Protein AF-A0A955YDV8-F1 (afdb_monomer)

Mean predicted aligned error: 19.62 Å

Secondary structure (DSSP, 8-state):
--HHHHHHHHHHHHHHHTTS-------HHHHHHHHHTTS----TT-EEEEESSSTTTEEEEE-TTSEEEEEETTEEEEEEEEE-SSSEEEEEEE-SS-EEEEEEEEEEETTEEEEEETT--PEEEEEEPTT-S--PPPPPPPPPPP-----TT-HHHHHHHHHHHHHHHHHHHHHHHHHHHHHHHHHHHHHHHHHHHHHHHHHHHHHHHHHHHHHHHHHHHHHHHHHHHHHHHHHHHHHHHHHHHHHS-----

Solvent-accessible surface area (backbone atoms only — not comparable to full-atom values): 14705 Å² total; per-residue (Å²): 130,76,69,63,58,56,54,55,51,52,56,50,52,52,53,61,64,71,68,65,89,72,97,68,88,72,58,71,69,56,53,54,55,55,52,62,70,69,48,76,89,68,63,84,72,52,38,32,31,31,25,72,91,40,69,95,30,30,38,41,32,35,44,92,88,28,44,28,39,35,30,54,76,78,43,64,32,37,44,38,42,48,79,78,49,97,41,32,34,39,38,36,40,34,42,96,86,48,74,49,75,48,49,29,45,42,51,76,56,95,79,24,43,37,40,24,46,75,93,53,90,60,72,47,52,20,37,63,50,85,87,52,72,74,91,79,78,88,76,83,82,80,85,82,87,90,82,83,85,90,77,91,91,57,61,73,66,48,52,51,52,52,49,53,50,52,52,51,49,51,52,50,52,51,51,52,52,51,49,53,53,50,51,54,49,51,53,49,53,50,51,52,52,51,51,52,51,51,52,51,51,54,49,54,52,52,55,50,50,52,51,53,53,51,51,52,51,53,50,53,51,51,52,50,54,52,52,51,54,51,50,53,50,53,52,51,54,50,51,52,53,51,52,54,60,72,66,52,78,78,83,75,132

Structure (mmCIF, N/CA/C/O backbone):
data_AF-A0A955YDV8-F1
#
_entry.id   AF-A0A955YDV8-F1
#
loop_
_atom_site.group_PDB
_atom_site.id
_atom_site.type_symbol
_atom_site.label_atom_id
_atom_site.label_alt_id
_atom_site.label_comp_id
_atom_site.label_asym_id
_atom_site.label_entity_id
_atom_site.label_seq_id
_atom_site.pdbx_PDB_ins_code
_atom_site.Cartn_x
_atom_site.Cartn_y
_atom_site.Cartn_z
_atom_site.occupancy
_atom_site.B_iso_or_equiv
_atom_site.auth_seq_id
_atom_site.auth_comp_id
_atom_site.auth_asym_id
_atom_site.auth_atom_id
_atom_site.pdbx_PDB_model_num
ATOM 1 N N . MET A 1 1 ? 24.704 -37.966 23.985 1.00 48.47 1 MET A N 1
ATOM 2 C CA . MET A 1 1 ? 25.811 -38.658 23.279 1.00 48.47 1 MET A CA 1
ATOM 3 C C . MET A 1 1 ? 25.387 -39.793 22.323 1.00 48.47 1 MET A C 1
ATOM 5 O O . MET A 1 1 ? 26.238 -40.267 21.593 1.00 48.47 1 MET A O 1
ATOM 9 N N . LYS A 1 2 ? 24.102 -40.197 22.219 1.00 48.47 2 LYS A N 1
ATOM 10 C CA . LYS A 1 2 ? 23.662 -41.291 21.310 1.00 48.47 2 LYS A CA 1
ATOM 11 C C . LYS A 1 2 ? 23.357 -40.888 19.849 1.00 48.47 2 LYS A C 1
ATOM 13 O O . LYS A 1 2 ? 23.320 -41.755 18.989 1.00 48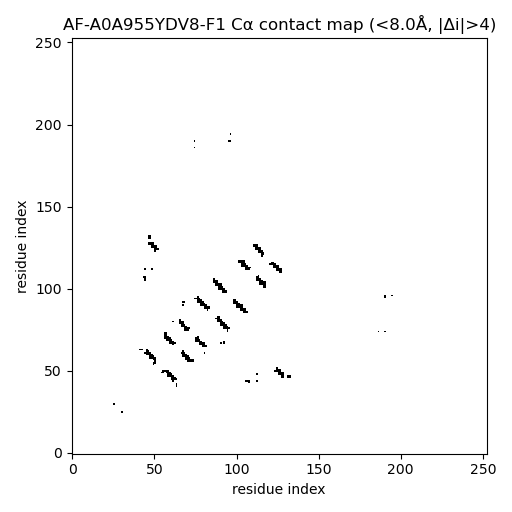.47 2 LYS A O 1
ATOM 18 N N . ARG A 1 3 ? 23.167 -39.596 19.542 1.00 48.41 3 ARG A N 1
ATOM 19 C CA . ARG A 1 3 ? 22.795 -39.127 18.185 1.00 48.41 3 ARG A CA 1
ATOM 20 C C . ARG A 1 3 ? 23.976 -39.004 17.211 1.00 48.41 3 ARG A C 1
ATOM 22 O O . ARG A 1 3 ? 23.775 -39.092 16.010 1.00 48.41 3 ARG A O 1
ATOM 29 N N . SER A 1 4 ? 25.201 -38.863 17.718 1.00 48.75 4 SER A N 1
ATOM 30 C CA . SER A 1 4 ? 26.390 -38.662 16.875 1.00 48.75 4 SER A CA 1
ATOM 31 C C . SER A 1 4 ? 26.889 -39.958 16.220 1.00 48.75 4 SER A C 1
ATOM 33 O O . SER A 1 4 ? 27.422 -39.915 15.119 1.00 48.75 4 SER A O 1
ATOM 35 N N . VAL A 1 5 ? 26.641 -41.117 16.842 1.00 58.56 5 VAL A N 1
ATOM 36 C CA . VAL A 1 5 ? 27.051 -42.427 16.301 1.00 58.56 5 VAL A CA 1
ATOM 37 C C . VAL A 1 5 ? 26.191 -42.842 15.099 1.00 58.56 5 VAL A C 1
ATOM 39 O O . VAL A 1 5 ? 26.698 -43.451 14.162 1.00 58.56 5 VAL A O 1
ATOM 42 N N . ILE A 1 6 ? 24.910 -42.454 15.082 1.00 57.53 6 ILE A N 1
ATOM 43 C CA . ILE A 1 6 ? 23.973 -42.794 13.998 1.00 57.53 6 ILE A CA 1
ATOM 44 C C . ILE A 1 6 ? 24.326 -42.035 12.712 1.00 57.53 6 ILE A C 1
ATOM 46 O O . ILE A 1 6 ? 24.302 -42.620 11.634 1.00 57.53 6 ILE A O 1
ATOM 50 N N . VAL A 1 7 ? 24.724 -40.763 12.822 1.00 59.19 7 VAL A N 1
ATOM 51 C CA . VAL A 1 7 ? 25.101 -39.945 11.656 1.00 59.19 7 VAL A CA 1
ATOM 52 C C . VAL A 1 7 ? 26.416 -40.433 11.043 1.00 59.19 7 VAL A C 1
ATOM 54 O O . VAL A 1 7 ? 26.493 -40.580 9.826 1.00 59.19 7 VAL A O 1
ATOM 57 N N . SER A 1 8 ? 27.416 -40.789 11.860 1.00 51.16 8 SER A N 1
ATOM 58 C CA . SER A 1 8 ? 28.667 -41.355 11.332 1.00 51.16 8 SER A CA 1
ATOM 59 C C . SER A 1 8 ? 28.475 -42.726 10.684 1.00 51.16 8 SER A C 1
ATOM 61 O O . SER A 1 8 ? 29.078 -42.975 9.644 1.00 51.16 8 SER A O 1
ATOM 63 N N . MET A 1 9 ? 27.622 -43.606 11.229 1.00 52.53 9 MET A N 1
ATOM 64 C CA . MET A 1 9 ? 27.323 -44.872 10.545 1.00 52.53 9 MET A CA 1
ATOM 65 C C . MET A 1 9 ? 26.598 -44.649 9.217 1.00 52.53 9 MET A C 1
ATOM 67 O O . MET A 1 9 ? 26.918 -45.341 8.258 1.00 52.53 9 MET A O 1
ATOM 71 N N . LEU A 1 10 ? 25.678 -43.682 9.130 1.00 56.34 10 LEU A N 1
ATOM 72 C CA . LEU A 1 10 ? 24.930 -43.408 7.899 1.00 56.34 10 LEU A CA 1
ATOM 73 C C . LEU A 1 10 ? 25.842 -42.886 6.776 1.00 56.34 10 LEU A C 1
ATOM 75 O O . LEU A 1 10 ? 25.755 -43.355 5.646 1.00 56.34 10 LEU A O 1
ATOM 79 N N . VAL A 1 11 ? 26.764 -41.972 7.097 1.00 59.09 11 VAL A N 1
ATOM 80 C CA . VAL A 1 11 ? 27.722 -41.413 6.124 1.00 59.09 11 VAL A CA 1
ATOM 81 C C . VAL A 1 11 ? 28.703 -42.482 5.634 1.00 59.09 11 VAL A C 1
ATOM 83 O O . VAL A 1 11 ? 28.983 -42.559 4.440 1.00 59.09 11 VAL A O 1
ATOM 86 N N . VAL A 1 12 ? 29.171 -43.362 6.526 1.00 55.88 12 VAL A N 1
ATOM 87 C CA . VAL A 1 12 ? 30.047 -44.481 6.144 1.00 55.88 12 VAL A CA 1
ATOM 88 C C . VAL A 1 12 ? 29.290 -45.518 5.308 1.00 55.88 12 VAL A C 1
ATOM 90 O O . VAL A 1 12 ? 29.845 -46.033 4.342 1.00 55.88 12 VAL A O 1
ATOM 93 N N . PHE A 1 13 ? 28.013 -45.785 5.601 1.00 48.97 13 PHE A N 1
ATOM 94 C CA . PHE A 1 13 ? 27.196 -46.716 4.811 1.00 48.97 13 PHE A CA 1
ATOM 95 C C . PHE A 1 13 ? 26.952 -46.201 3.384 1.00 48.97 13 PHE A C 1
ATOM 97 O O . PHE A 1 13 ? 27.040 -46.969 2.429 1.00 48.97 13 PHE A O 1
ATOM 104 N N . ILE A 1 14 ? 26.724 -44.893 3.225 1.00 56.31 14 ILE A N 1
ATOM 105 C CA . ILE A 1 14 ? 26.561 -44.250 1.912 1.00 56.31 14 ILE A CA 1
ATOM 106 C C . ILE A 1 14 ? 27.884 -44.262 1.130 1.00 56.31 14 ILE A C 1
ATOM 108 O O . ILE A 1 14 ? 27.887 -44.564 -0.061 1.00 56.31 14 ILE A O 1
ATOM 112 N N . ALA A 1 15 ? 29.018 -44.017 1.794 1.00 52.41 15 ALA A N 1
ATOM 113 C CA . ALA A 1 15 ? 30.330 -44.045 1.148 1.00 52.41 15 ALA A CA 1
ATOM 114 C C . ALA A 1 15 ? 30.748 -45.460 0.701 1.00 52.41 15 ALA A C 1
ATOM 116 O O . ALA A 1 15 ? 31.330 -45.619 -0.370 1.00 52.41 15 ALA A O 1
ATOM 117 N N . VAL A 1 16 ? 30.418 -46.496 1.482 1.00 51.75 16 VAL A N 1
ATOM 118 C CA . VAL A 1 16 ? 30.719 -47.895 1.128 1.00 51.75 16 VAL A CA 1
ATOM 119 C C . VAL A 1 16 ? 29.803 -48.400 0.007 1.00 51.75 16 VAL A C 1
ATOM 121 O O . VAL A 1 16 ? 30.264 -49.140 -0.860 1.00 51.75 16 VAL A O 1
ATOM 124 N N . LEU A 1 17 ? 28.543 -47.954 -0.045 1.00 51.19 17 LEU A N 1
ATOM 125 C CA . LEU A 1 17 ? 27.633 -48.276 -1.150 1.00 51.19 17 LEU A CA 1
ATOM 126 C C . LEU A 1 17 ? 27.954 -47.509 -2.445 1.00 51.19 17 LEU A C 1
ATOM 128 O O . LEU A 1 17 ? 27.688 -48.023 -3.527 1.00 51.19 17 LEU A O 1
ATOM 132 N N . GLY A 1 18 ? 28.564 -46.323 -2.361 1.00 47.94 18 GLY A N 1
ATOM 133 C CA . GLY A 1 18 ? 28.984 -45.542 -3.532 1.00 47.94 18 GLY A CA 1
ATOM 134 C C . GLY A 1 18 ? 30.284 -46.013 -4.201 1.00 47.94 18 GLY A C 1
ATOM 135 O O . GLY A 1 18 ? 30.603 -45.551 -5.293 1.00 47.94 18 GLY A O 1
ATOM 136 N N . GLY A 1 19 ? 31.044 -46.913 -3.566 1.00 41.72 19 GLY A N 1
ATOM 137 C CA . GLY A 1 19 ? 32.385 -47.317 -4.012 1.00 41.72 19 GLY A CA 1
ATOM 138 C C . GLY A 1 19 ? 32.464 -48.565 -4.899 1.00 41.72 19 GLY A C 1
ATOM 139 O O . GLY A 1 19 ? 33.542 -48.871 -5.405 1.00 41.72 19 GLY A O 1
ATOM 140 N N . VAL A 1 20 ? 31.367 -49.298 -5.112 1.00 46.03 20 VAL A N 1
ATOM 141 C CA . VAL A 1 20 ? 31.366 -50.499 -5.966 1.00 46.03 20 VAL A CA 1
ATOM 142 C C . VAL A 1 20 ? 30.584 -50.199 -7.237 1.00 46.03 20 VAL A C 1
ATOM 144 O O . VAL A 1 20 ? 29.358 -50.166 -7.247 1.00 46.03 20 VAL A O 1
ATOM 147 N N . GLY A 1 21 ? 31.323 -49.940 -8.314 1.00 42.84 21 GLY A N 1
ATOM 148 C CA . GLY A 1 21 ? 30.766 -49.641 -9.623 1.00 42.84 21 GLY A CA 1
ATOM 149 C C . GLY A 1 21 ? 29.887 -50.764 -10.171 1.00 42.84 21 GLY A C 1
ATOM 150 O O . GLY A 1 21 ? 30.282 -51.927 -10.221 1.00 42.84 21 GLY A O 1
ATOM 151 N N . ALA A 1 22 ? 28.727 -50.375 -10.682 1.00 39.41 22 ALA A N 1
ATOM 152 C CA . ALA A 1 22 ? 28.078 -51.040 -11.796 1.00 39.41 22 ALA A CA 1
ATOM 153 C C . ALA A 1 22 ? 27.360 -49.962 -12.607 1.00 39.41 22 ALA A C 1
ATOM 155 O O . ALA A 1 22 ? 26.662 -49.115 -12.055 1.00 39.41 22 ALA A O 1
ATOM 156 N N . ALA A 1 23 ? 27.582 -49.976 -13.917 1.00 46.03 23 ALA A N 1
ATOM 157 C CA . ALA A 1 23 ? 26.867 -49.164 -14.880 1.00 46.03 23 ALA A CA 1
ATOM 158 C C . ALA A 1 23 ? 25.367 -49.475 -14.786 1.00 46.03 23 ALA A C 1
ATOM 160 O O . ALA A 1 23 ? 24.889 -50.458 -15.346 1.00 46.03 23 ALA A O 1
ATOM 161 N N . VAL A 1 24 ? 24.632 -48.647 -14.051 1.00 43.75 24 VAL A N 1
ATOM 162 C CA . VAL A 1 24 ? 23.175 -48.630 -14.079 1.00 43.75 24 VAL A CA 1
ATOM 163 C C . VAL A 1 24 ? 22.802 -47.385 -14.859 1.00 43.75 24 VAL A C 1
ATOM 165 O O . VAL A 1 24 ? 23.117 -46.267 -14.461 1.00 43.75 24 VAL A O 1
ATOM 168 N N . THR A 1 25 ? 22.183 -47.576 -16.018 1.00 49.28 25 THR A N 1
ATOM 169 C CA . THR A 1 25 ? 21.470 -46.514 -16.721 1.00 49.28 25 THR A CA 1
ATOM 170 C C . THR A 1 25 ? 20.399 -45.987 -15.774 1.00 49.28 25 THR A C 1
ATOM 172 O O . THR A 1 25 ? 19.377 -46.641 -15.565 1.00 49.28 25 THR A O 1
ATOM 175 N N . PHE A 1 26 ? 20.668 -44.851 -15.135 1.00 45.84 26 PHE A N 1
ATOM 176 C CA . PHE A 1 26 ? 19.700 -44.221 -14.252 1.00 45.84 26 PHE A CA 1
ATOM 177 C C . PHE A 1 26 ? 18.521 -43.707 -15.090 1.00 45.84 26 PHE A C 1
ATOM 179 O O . PHE A 1 26 ? 18.747 -43.080 -16.129 1.00 45.84 26 PHE A O 1
ATOM 186 N N . PRO A 1 27 ? 17.269 -43.970 -14.677 1.00 50.94 27 PRO A N 1
ATOM 187 C CA . PRO A 1 27 ? 16.104 -43.392 -15.331 1.00 50.94 27 PRO A CA 1
ATOM 188 C C . PRO A 1 27 ? 16.187 -41.862 -15.253 1.00 50.94 27 PRO A C 1
ATOM 190 O O . PRO A 1 27 ? 16.628 -41.307 -14.245 1.00 50.94 27 PRO A O 1
ATOM 193 N N . THR A 1 28 ? 15.751 -41.176 -16.309 1.00 51.91 28 THR A N 1
ATOM 194 C CA . THR A 1 28 ? 15.724 -39.705 -16.440 1.00 51.91 28 THR A CA 1
ATOM 195 C C . THR A 1 28 ? 15.063 -38.988 -15.257 1.00 51.91 28 THR A C 1
ATOM 197 O O . THR A 1 28 ? 15.391 -37.840 -14.973 1.00 51.91 28 THR A O 1
ATOM 200 N N . GLU A 1 29 ? 14.204 -39.677 -14.508 1.00 49.38 29 GLU A N 1
ATOM 201 C CA . GLU A 1 29 ? 13.573 -39.163 -13.290 1.00 49.38 29 GLU A CA 1
ATOM 202 C C . GLU A 1 29 ? 14.570 -38.948 -12.137 1.00 49.38 29 GLU A C 1
ATOM 204 O O . GLU A 1 29 ? 14.443 -37.991 -11.378 1.00 49.38 29 GLU A O 1
ATOM 209 N N . PHE A 1 30 ? 15.631 -39.758 -12.036 1.00 49.00 30 PHE A N 1
ATOM 210 C CA . PHE A 1 30 ? 16.672 -39.561 -11.020 1.00 49.00 30 PHE A CA 1
ATOM 211 C C . PHE A 1 30 ? 17.602 -38.392 -11.369 1.00 49.00 30 PHE A C 1
ATOM 213 O O . PHE A 1 30 ? 18.089 -37.703 -10.474 1.00 49.00 30 PHE A O 1
ATOM 220 N N . ALA A 1 31 ? 17.805 -38.119 -12.663 1.00 47.97 31 ALA A N 1
ATOM 221 C CA . ALA A 1 31 ? 18.545 -36.940 -13.106 1.00 47.97 31 ALA A CA 1
ATOM 222 C C . ALA A 1 31 ? 17.816 -35.644 -12.709 1.00 47.97 31 ALA A C 1
ATOM 224 O O . ALA A 1 31 ? 18.464 -34.726 -12.224 1.00 47.97 31 ALA A O 1
ATOM 225 N N . GLN A 1 32 ? 16.479 -35.592 -12.792 1.00 47.81 32 GLN A N 1
ATOM 226 C CA . GLN A 1 32 ? 15.707 -34.446 -12.285 1.00 47.81 32 GLN A CA 1
ATOM 227 C C . GLN A 1 32 ? 15.822 -34.279 -10.764 1.00 47.81 32 GLN A C 1
ATOM 229 O O . GLN A 1 32 ? 15.987 -33.157 -10.287 1.00 47.81 32 GLN A O 1
ATOM 234 N N . VAL A 1 33 ? 15.803 -35.374 -9.999 1.00 48.53 33 VAL A N 1
ATOM 235 C CA . VAL A 1 33 ? 15.936 -35.318 -8.532 1.00 48.53 33 VAL A CA 1
ATOM 236 C C . VAL A 1 33 ? 17.335 -34.845 -8.117 1.00 48.53 33 VAL A C 1
ATOM 238 O O . VAL A 1 33 ? 17.456 -33.992 -7.241 1.00 48.53 33 VAL A O 1
ATOM 241 N N . VAL A 1 34 ? 18.398 -35.301 -8.783 1.00 48.75 34 VAL A N 1
ATOM 242 C CA . VAL A 1 34 ? 19.774 -34.859 -8.485 1.00 48.75 34 VAL A CA 1
ATOM 243 C C . VAL A 1 34 ? 20.042 -33.437 -9.003 1.00 48.75 34 VAL A C 1
ATOM 245 O O . VAL A 1 34 ? 20.707 -32.665 -8.316 1.00 48.75 34 VAL A O 1
ATOM 248 N N . SER A 1 35 ? 19.455 -33.029 -10.133 1.00 44.72 35 SER A N 1
ATOM 249 C CA . SER A 1 35 ? 19.483 -31.630 -10.587 1.00 44.72 35 SER A CA 1
ATOM 250 C C . SER A 1 35 ? 18.701 -30.686 -9.662 1.00 44.72 35 SER A C 1
ATOM 252 O O . SER A 1 35 ? 19.108 -29.539 -9.503 1.00 44.72 35 SER A O 1
ATOM 254 N N . SER A 1 36 ? 17.646 -31.156 -8.982 1.00 42.31 36 SER A N 1
ATOM 255 C CA . SER A 1 36 ? 16.936 -30.366 -7.956 1.00 42.31 36 SER A CA 1
ATOM 256 C C . SER A 1 36 ? 17.677 -30.260 -6.617 1.00 42.31 36 SER A C 1
ATOM 258 O O . SER A 1 36 ? 17.375 -29.375 -5.824 1.00 42.31 36 SER A O 1
ATOM 260 N N . LEU A 1 37 ? 18.663 -31.128 -6.366 1.00 43.75 37 LEU A N 1
ATOM 261 C CA . LEU A 1 37 ? 19.491 -31.095 -5.152 1.00 43.75 37 LEU A CA 1
ATOM 262 C C . LEU A 1 37 ? 20.716 -30.174 -5.290 1.00 43.75 37 LEU A C 1
ATOM 264 O O . LEU A 1 37 ? 21.390 -29.912 -4.296 1.00 43.75 37 LEU A O 1
ATOM 268 N N . GLY A 1 38 ? 21.009 -29.701 -6.508 1.00 37.09 38 GLY A N 1
ATOM 269 C CA . GLY A 1 38 ? 22.132 -28.807 -6.814 1.00 37.09 38 GLY A CA 1
ATOM 270 C C . GLY A 1 38 ? 21.738 -27.427 -7.348 1.00 37.09 38 GLY A C 1
ATOM 271 O O . GLY A 1 38 ? 22.614 -26.576 -7.490 1.00 37.09 38 GLY A O 1
ATOM 272 N N . ALA A 1 39 ? 20.457 -27.182 -7.637 1.00 45.09 39 ALA A N 1
ATOM 273 C CA . AL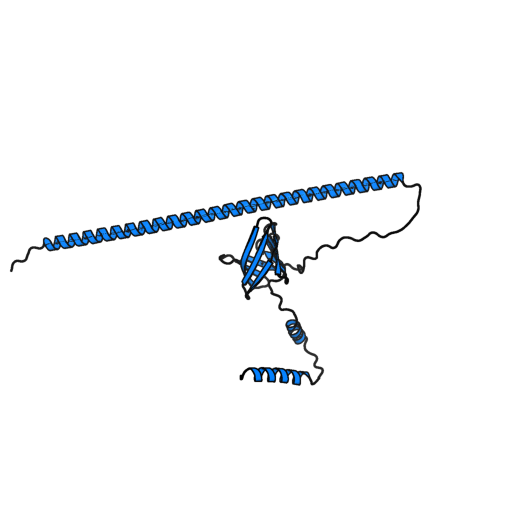A A 1 39 ? 19.979 -25.825 -7.869 1.00 45.09 39 ALA A CA 1
ATOM 274 C C . ALA A 1 39 ? 19.941 -25.091 -6.517 1.00 45.09 39 ALA A C 1
ATOM 276 O O . ALA A 1 39 ? 19.414 -25.657 -5.553 1.00 45.09 39 ALA A O 1
ATOM 277 N N . PRO A 1 40 ? 20.494 -23.868 -6.398 1.00 54.22 40 PRO A N 1
ATOM 278 C CA . PRO A 1 40 ? 20.234 -23.058 -5.215 1.00 54.22 40 PRO A CA 1
ATOM 279 C C . PRO A 1 40 ? 18.715 -22.979 -5.045 1.00 54.22 40 PRO A C 1
ATOM 281 O O . PRO A 1 40 ? 17.994 -22.812 -6.029 1.00 54.22 40 PRO A O 1
ATOM 284 N N . PHE A 1 41 ? 18.222 -23.186 -3.823 1.00 55.38 41 PHE A N 1
ATOM 285 C CA . PHE A 1 41 ? 16.808 -22.996 -3.513 1.00 55.38 41 PHE A CA 1
ATOM 286 C C . PHE A 1 41 ? 16.460 -21.543 -3.848 1.00 55.38 41 PHE A C 1
ATOM 288 O O . PHE A 1 41 ? 16.758 -20.637 -3.072 1.00 55.38 41 PHE A O 1
ATOM 295 N N . GLN A 1 42 ? 15.913 -21.319 -5.040 1.00 72.56 42 GLN A N 1
ATOM 296 C CA . GLN A 1 42 ? 15.472 -20.005 -5.468 1.00 72.56 42 GLN A CA 1
ATOM 297 C C . GLN A 1 42 ? 14.122 -19.752 -4.824 1.00 72.56 42 GLN A C 1
ATOM 299 O O . GLN A 1 42 ? 13.176 -20.526 -4.986 1.00 72.56 42 GLN A O 1
ATOM 304 N N . ASP A 1 43 ? 14.060 -18.668 -4.060 1.00 83.94 43 ASP A N 1
ATOM 305 C CA . ASP A 1 43 ? 12.816 -18.167 -3.509 1.00 83.94 43 ASP A CA 1
ATOM 306 C C . ASP A 1 43 ? 11.799 -18.025 -4.643 1.00 83.94 43 ASP A C 1
ATOM 308 O O . ASP A 1 43 ? 12.072 -17.340 -5.634 1.00 83.94 43 ASP A O 1
ATOM 312 N N . PRO A 1 44 ? 10.628 -18.666 -4.542 1.00 86.81 44 PRO A N 1
ATOM 313 C CA . PRO A 1 44 ? 9.719 -18.738 -5.670 1.00 86.81 44 PRO A CA 1
ATOM 314 C C . PRO A 1 44 ? 9.106 -17.365 -6.004 1.00 86.81 44 PRO A C 1
ATOM 316 O O . PRO A 1 44 ? 8.538 -17.201 -7.084 1.00 86.81 44 PRO A O 1
ATOM 319 N N . VAL A 1 45 ? 9.246 -16.363 -5.121 1.00 90.69 45 VAL A N 1
ATOM 320 C CA . VAL A 1 45 ? 8.871 -14.961 -5.373 1.00 90.69 45 VAL A CA 1
ATOM 321 C C . VAL A 1 45 ? 9.822 -14.267 -6.354 1.00 90.69 45 VAL A C 1
ATOM 323 O O . VAL A 1 45 ? 9.418 -13.294 -6.987 1.00 90.69 45 VAL A O 1
ATOM 326 N N . ILE A 1 46 ? 11.043 -14.772 -6.555 1.00 91.75 46 ILE A N 1
ATOM 327 C CA . ILE A 1 46 ? 12.001 -14.188 -7.502 1.00 91.75 46 ILE A CA 1
ATOM 328 C C . ILE A 1 46 ? 11.419 -14.190 -8.922 1.00 91.75 46 ILE A C 1
ATOM 330 O O . ILE A 1 46 ? 10.878 -15.189 -9.414 1.00 91.75 46 ILE A O 1
ATOM 334 N N . GLY A 1 47 ? 11.550 -13.049 -9.593 1.00 92.12 47 GLY A N 1
ATOM 335 C CA . GLY A 1 47 ? 11.021 -12.773 -10.923 1.00 92.12 47 GLY A CA 1
ATOM 336 C C . GLY A 1 47 ? 10.112 -11.550 -10.952 1.00 92.12 47 GLY A C 1
ATOM 337 O O . GLY A 1 47 ? 9.913 -10.868 -9.945 1.00 92.12 47 GLY A O 1
ATOM 338 N N . CYS A 1 48 ? 9.571 -11.273 -12.136 1.00 93.69 48 CYS A N 1
ATOM 339 C CA . CYS A 1 48 ? 8.639 -10.178 -12.354 1.00 93.69 48 CYS A CA 1
ATOM 340 C C . CYS A 1 48 ? 7.187 -10.655 -12.408 1.00 93.69 48 CYS A C 1
ATOM 342 O O . CYS A 1 48 ? 6.858 -11.658 -13.047 1.00 93.69 48 CYS A O 1
ATOM 344 N N . TRP A 1 49 ? 6.323 -9.876 -11.772 1.00 94.62 49 TRP A N 1
ATOM 345 C CA . TRP A 1 49 ? 4.923 -10.172 -11.528 1.00 94.62 49 TRP A CA 1
ATOM 346 C C . TRP A 1 49 ? 4.060 -8.976 -11.910 1.00 94.62 49 TRP A C 1
ATOM 348 O O . TRP A 1 49 ? 4.363 -7.844 -11.541 1.00 94.62 49 TRP A O 1
ATOM 358 N N . GLU A 1 50 ? 2.968 -9.223 -12.616 1.00 93.69 50 GLU A N 1
ATOM 359 C CA . GLU A 1 50 ? 2.044 -8.211 -13.119 1.00 93.69 50 GLU A CA 1
ATOM 360 C C . GLU A 1 50 ? 0.654 -8.393 -12.508 1.00 93.69 50 GLU A C 1
ATOM 362 O O . GLU A 1 50 ? 0.169 -9.510 -12.364 1.00 93.69 50 GLU A O 1
ATOM 367 N N . SER A 1 51 ? 0.003 -7.300 -12.121 1.00 91.69 51 SER A N 1
ATOM 368 C CA . SER A 1 51 ? -1.312 -7.338 -11.482 1.00 91.69 51 SER A CA 1
ATOM 369 C C . SER A 1 51 ? -2.379 -7.893 -12.418 1.00 91.69 51 SER A C 1
ATOM 371 O O . SER A 1 51 ? -2.550 -7.404 -13.533 1.00 91.69 51 SER A O 1
ATOM 373 N N . GLN A 1 52 ? -3.176 -8.845 -11.924 1.00 88.00 52 GLN A N 1
ATOM 374 C CA . GLN A 1 52 ? -4.319 -9.365 -12.680 1.00 88.00 52 GLN A CA 1
ATOM 375 C C . GLN A 1 52 ? -5.427 -8.323 -12.875 1.00 88.00 52 GLN A C 1
ATOM 377 O O . GLN A 1 52 ? -6.125 -8.344 -13.884 1.00 88.00 52 GLN A O 1
ATOM 382 N N . VAL A 1 53 ? -5.609 -7.416 -11.909 1.00 83.50 53 VAL A N 1
ATOM 383 C CA . VAL A 1 53 ? -6.694 -6.419 -11.938 1.00 83.50 53 VAL A CA 1
ATOM 384 C C . VAL A 1 53 ? -6.305 -5.128 -12.654 1.00 83.50 53 VAL A C 1
ATOM 386 O O . VAL A 1 53 ? -7.179 -4.364 -13.055 1.00 83.50 53 VAL A O 1
ATOM 389 N N . ALA A 1 54 ? -5.005 -4.878 -12.822 1.00 78.25 54 ALA A N 1
ATOM 390 C CA . ALA A 1 54 ? -4.481 -3.702 -13.508 1.00 78.25 54 ALA A CA 1
ATOM 391 C C . ALA A 1 54 ? -3.235 -4.062 -14.345 1.00 78.25 54 ALA A C 1
ATOM 393 O O . ALA A 1 54 ? -2.118 -3.675 -13.974 1.00 78.25 54 ALA A O 1
ATOM 394 N N . PRO A 1 55 ? -3.409 -4.802 -15.460 1.00 77.19 55 PRO A N 1
ATOM 395 C CA . PRO A 1 55 ? -2.308 -5.161 -16.352 1.00 77.19 55 PRO A CA 1
ATOM 396 C C . PRO A 1 55 ? -1.580 -3.912 -16.849 1.00 77.19 55 PRO A C 1
ATOM 398 O O . PRO A 1 55 ? -2.202 -2.872 -17.078 1.00 77.19 55 PRO A O 1
ATOM 401 N N . HIS A 1 56 ? -0.260 -3.997 -16.977 1.00 73.00 56 HIS A N 1
ATOM 402 C CA . HIS A 1 56 ? 0.678 -2.946 -17.394 1.00 73.00 56 HIS A CA 1
ATOM 403 C C . HIS A 1 56 ? 0.735 -1.709 -16.490 1.00 73.00 56 HIS A C 1
ATOM 405 O O . HIS A 1 56 ? 1.607 -0.857 -16.646 1.00 73.00 56 HIS A O 1
ATOM 411 N N . ALA A 1 57 ? -0.175 -1.607 -15.526 1.00 77.94 57 ALA A N 1
ATOM 412 C CA . ALA A 1 57 ? -0.236 -0.519 -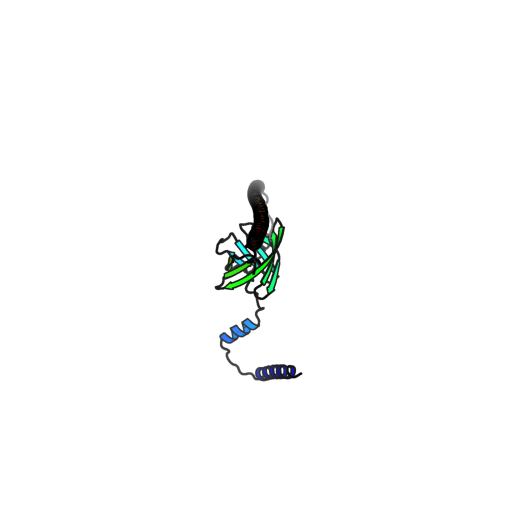14.573 1.00 77.94 57 ALA A CA 1
ATOM 413 C C . ALA A 1 57 ? 0.327 -0.924 -13.208 1.00 77.94 57 ALA A C 1
ATOM 415 O O . ALA A 1 57 ? 0.600 -0.051 -12.400 1.00 77.94 57 ALA A O 1
ATOM 416 N N . ALA A 1 58 ? 0.516 -2.210 -12.919 1.00 89.00 58 ALA A N 1
ATOM 417 C CA . ALA A 1 58 ? 1.122 -2.653 -11.670 1.00 89.00 58 ALA A CA 1
ATOM 418 C C . ALA A 1 58 ? 2.045 -3.849 -11.917 1.00 89.00 58 ALA A C 1
ATOM 420 O O . ALA A 1 58 ? 1.575 -4.973 -12.074 1.00 89.00 58 ALA A O 1
ATOM 421 N N . VAL A 1 59 ? 3.353 -3.594 -11.932 1.00 92.19 59 VAL A N 1
ATOM 422 C CA . VAL A 1 59 ? 4.411 -4.599 -12.109 1.00 92.19 59 VAL A CA 1
ATOM 423 C C . VAL A 1 59 ? 5.365 -4.535 -10.922 1.00 92.19 59 VAL A C 1
ATOM 425 O O . VAL A 1 59 ? 5.699 -3.447 -10.462 1.00 92.19 59 VAL A O 1
ATOM 428 N N . GLN A 1 60 ? 5.798 -5.687 -10.419 1.00 94.12 60 GLN A N 1
ATOM 429 C CA . GLN A 1 60 ? 6.755 -5.816 -9.319 1.00 94.12 60 GLN A CA 1
ATOM 430 C C . GLN A 1 60 ? 7.781 -6.895 -9.658 1.00 94.12 60 GLN A C 1
ATOM 432 O O . GLN A 1 60 ? 7.405 -8.000 -10.039 1.00 94.12 60 GLN A O 1
ATOM 437 N N . CYS A 1 61 ? 9.064 -6.593 -9.505 1.00 94.56 61 CYS A N 1
ATOM 438 C CA . CYS A 1 61 ? 10.164 -7.508 -9.777 1.00 94.56 61 CYS A CA 1
ATOM 439 C C . CYS A 1 61 ? 11.034 -7.680 -8.534 1.00 94.56 61 CYS A C 1
ATOM 441 O O . CYS A 1 61 ? 11.492 -6.697 -7.947 1.00 94.56 61 CYS A O 1
ATOM 443 N N . PHE A 1 62 ? 11.286 -8.938 -8.180 1.00 93.94 62 PHE A N 1
ATOM 444 C CA . PHE A 1 62 ? 12.120 -9.349 -7.055 1.00 93.94 62 PHE A CA 1
ATOM 445 C C . PHE A 1 62 ? 13.335 -10.100 -7.590 1.00 93.94 62 PHE A C 1
ATOM 447 O O . PHE A 1 62 ? 13.185 -11.092 -8.306 1.00 93.94 62 PHE A O 1
ATOM 454 N N . SER A 1 63 ? 14.530 -9.634 -7.252 1.00 92.06 63 SER A N 1
ATOM 455 C CA . SER A 1 63 ? 15.790 -10.237 -7.691 1.00 92.06 63 SER A CA 1
ATOM 456 C C . SER A 1 63 ? 16.449 -11.039 -6.573 1.00 92.06 63 SER A C 1
ATOM 458 O O . SER A 1 63 ? 16.276 -10.737 -5.395 1.00 92.06 63 SER A O 1
ATOM 460 N N . GLU A 1 64 ? 17.257 -12.033 -6.940 1.00 90.06 64 GLU A N 1
ATOM 461 C CA . GLU A 1 64 ? 17.977 -12.899 -5.993 1.00 90.06 64 GLU A CA 1
ATOM 462 C C . GLU A 1 64 ? 19.006 -12.141 -5.133 1.00 90.06 64 GLU A C 1
ATOM 464 O O . GLU A 1 64 ? 19.268 -12.522 -3.997 1.00 90.06 64 GLU A O 1
ATOM 469 N N . ASP A 1 65 ? 19.538 -11.023 -5.634 1.00 88.00 65 ASP A N 1
ATOM 470 C CA . ASP A 1 65 ? 20.447 -10.131 -4.899 1.00 88.00 65 ASP A CA 1
ATOM 471 C C . ASP A 1 65 ? 19.736 -9.241 -3.857 1.00 88.00 65 ASP A C 1
ATOM 473 O O . ASP A 1 65 ? 20.363 -8.389 -3.224 1.00 88.00 65 ASP A O 1
ATOM 477 N N . GLY A 1 66 ? 18.422 -9.417 -3.687 1.00 91.19 66 GLY A N 1
ATOM 478 C CA . GLY A 1 66 ? 17.583 -8.613 -2.807 1.00 91.19 66 GLY A CA 1
ATOM 479 C C . GLY A 1 66 ? 17.147 -7.282 -3.421 1.00 91.19 66 GLY A C 1
ATOM 480 O O . GLY A 1 66 ? 16.470 -6.501 -2.756 1.00 91.19 66 GLY A O 1
ATOM 481 N N . SER A 1 67 ? 17.494 -6.970 -4.672 1.00 91.50 67 SER A N 1
ATOM 482 C CA . SER A 1 67 ? 16.962 -5.775 -5.333 1.00 91.50 67 SER A CA 1
ATOM 483 C C . SER A 1 67 ? 15.476 -5.933 -5.662 1.00 91.50 67 SER A C 1
ATOM 485 O O . SER A 1 67 ? 14.989 -7.012 -6.014 1.00 91.50 67 SER A O 1
ATOM 487 N N . TYR A 1 68 ? 14.739 -4.836 -5.520 1.00 93.62 68 TYR A N 1
ATOM 488 C CA . TYR A 1 68 ? 13.313 -4.753 -5.804 1.00 93.62 68 TYR A CA 1
ATOM 489 C C . TYR A 1 68 ? 13.034 -3.576 -6.734 1.00 93.62 68 TYR A C 1
ATOM 491 O O . TYR A 1 68 ? 13.548 -2.474 -6.527 1.00 93.62 68 TYR A O 1
ATOM 499 N N . THR A 1 69 ? 12.191 -3.788 -7.740 1.00 94.38 69 THR A N 1
ATOM 500 C CA . THR A 1 69 ? 11.661 -2.711 -8.583 1.00 94.38 69 THR A CA 1
ATOM 501 C C . THR A 1 69 ? 10.163 -2.867 -8.760 1.00 94.38 69 THR A C 1
ATOM 503 O O . THR A 1 69 ? 9.630 -3.974 -8.753 1.00 94.38 69 THR A O 1
ATOM 506 N N . ALA A 1 70 ? 9.468 -1.749 -8.916 1.00 91.19 70 ALA A N 1
ATOM 507 C CA . ALA A 1 70 ? 8.045 -1.735 -9.175 1.00 91.19 70 ALA A CA 1
ATOM 508 C C . ALA A 1 70 ? 7.656 -0.593 -10.103 1.00 91.19 70 ALA A C 1
ATOM 510 O O . ALA A 1 70 ? 8.292 0.458 -10.138 1.00 91.19 70 ALA A O 1
ATOM 511 N N . GLN A 1 71 ? 6.559 -0.793 -10.814 1.00 89.50 71 GLN A N 1
ATOM 512 C CA . GLN A 1 71 ? 5.852 0.246 -11.532 1.00 89.50 71 GLN A CA 1
ATOM 513 C C . GLN A 1 71 ? 4.396 0.189 -11.095 1.00 89.50 71 GLN A C 1
ATOM 515 O O . GLN A 1 71 ? 3.713 -0.788 -11.377 1.00 89.50 71 GLN A O 1
ATOM 520 N N . LEU A 1 72 ? 3.929 1.220 -10.392 1.00 85.44 72 LEU A N 1
ATOM 521 C CA . LEU A 1 72 ? 2.553 1.329 -9.905 1.00 85.44 72 LEU A CA 1
ATOM 522 C C . LEU A 1 72 ? 1.907 2.565 -10.527 1.00 85.44 72 LEU A C 1
ATOM 524 O O . LEU A 1 72 ? 2.348 3.687 -10.309 1.00 85.44 72 LEU A O 1
ATOM 528 N N . LEU A 1 73 ? 0.869 2.352 -11.328 1.00 84.56 73 LEU A N 1
ATOM 529 C CA . LEU A 1 73 ? 0.165 3.346 -12.136 1.00 84.56 73 LEU A CA 1
ATOM 530 C C . LEU A 1 73 ? 1.122 4.227 -12.961 1.00 84.56 73 LEU A C 1
ATOM 532 O O . LEU A 1 73 ? 0.939 5.436 -13.062 1.00 84.56 73 LEU A O 1
ATOM 536 N N . GLY A 1 74 ? 2.172 3.621 -13.525 1.00 76.50 74 GLY A N 1
ATOM 537 C CA . GLY A 1 74 ? 3.205 4.321 -14.298 1.00 76.50 74 GLY A CA 1
ATOM 538 C C . GLY A 1 74 ? 4.306 4.985 -13.461 1.00 76.50 74 GLY A C 1
ATOM 539 O O . GLY A 1 74 ? 5.290 5.450 -14.033 1.00 76.50 74 GLY A O 1
ATOM 540 N N . LEU A 1 75 ? 4.200 4.988 -12.129 1.00 82.38 75 LEU A N 1
ATOM 541 C CA . LEU A 1 75 ? 5.223 5.538 -11.241 1.00 82.38 75 LEU A CA 1
ATOM 542 C C . LEU A 1 75 ? 6.284 4.477 -10.915 1.00 82.38 75 LEU A C 1
ATOM 544 O O . LEU A 1 75 ? 5.929 3.420 -10.382 1.00 82.38 75 LEU A O 1
ATOM 548 N N . PRO A 1 76 ? 7.573 4.739 -11.200 1.00 87.62 76 PRO A N 1
ATOM 549 C CA . PRO A 1 76 ? 8.642 3.816 -10.856 1.00 87.62 76 PRO A CA 1
ATOM 550 C C . PRO A 1 76 ? 8.952 3.871 -9.355 1.00 87.62 76 PRO A C 1
ATOM 552 O O . PRO A 1 76 ? 9.009 4.940 -8.741 1.00 87.62 76 PRO A O 1
ATOM 555 N N . GLY A 1 77 ? 9.200 2.701 -8.781 1.00 88.50 77 GLY A N 1
ATOM 556 C CA . GLY A 1 77 ? 9.751 2.503 -7.451 1.00 88.50 77 GLY A CA 1
ATOM 557 C C . GLY A 1 77 ? 10.908 1.513 -7.513 1.00 88.50 77 GLY A C 1
ATOM 558 O O . GLY A 1 77 ? 10.906 0.589 -8.325 1.00 88.50 77 GLY A O 1
ATOM 559 N N . ALA A 1 78 ? 11.908 1.706 -6.664 1.00 93.81 78 ALA A N 1
ATOM 560 C CA . ALA A 1 78 ? 13.037 0.795 -6.533 1.00 93.81 78 ALA A CA 1
ATOM 561 C C . ALA A 1 78 ? 13.477 0.703 -5.075 1.00 93.81 78 ALA A C 1
ATOM 563 O O . ALA A 1 78 ? 13.275 1.633 -4.297 1.00 93.81 78 ALA A O 1
ATOM 564 N N . GLY A 1 79 ? 14.097 -0.402 -4.694 1.00 93.44 79 GLY A N 1
ATOM 565 C CA . GLY A 1 79 ? 14.656 -0.554 -3.363 1.00 93.44 79 GLY A CA 1
ATOM 566 C C . GLY A 1 79 ? 15.103 -1.975 -3.090 1.00 93.44 79 GLY A C 1
ATOM 567 O O . GLY A 1 79 ? 15.729 -2.605 -3.942 1.00 93.44 79 GLY A O 1
ATOM 568 N N . HIS A 1 80 ? 14.806 -2.454 -1.890 1.00 94.19 80 HIS A N 1
ATOM 569 C CA . HIS A 1 80 ? 15.316 -3.716 -1.379 1.00 94.19 80 HIS A CA 1
ATOM 570 C C . HIS A 1 80 ? 14.179 -4.578 -0.847 1.00 94.19 80 HIS A C 1
ATOM 572 O O . HIS A 1 80 ? 13.200 -4.059 -0.310 1.00 94.19 80 HIS A O 1
ATOM 578 N N . TRP A 1 81 ? 14.312 -5.891 -0.973 1.00 96.31 81 TRP A N 1
ATOM 579 C CA . TRP A 1 81 ? 13.415 -6.835 -0.331 1.00 96.31 81 TRP A CA 1
ATOM 580 C C . TRP A 1 81 ? 14.208 -7.877 0.447 1.00 96.31 81 TRP A C 1
ATOM 582 O O . TRP A 1 81 ? 15.284 -8.306 0.035 1.00 96.31 81 TRP A O 1
ATOM 592 N N . GLU A 1 82 ? 13.643 -8.293 1.574 1.00 93.94 82 GLU A N 1
ATOM 593 C CA . GLU A 1 82 ? 14.188 -9.352 2.410 1.00 93.94 82 GLU A CA 1
ATOM 594 C C . GLU A 1 82 ? 13.093 -10.348 2.782 1.00 93.94 82 GLU A C 1
ATOM 596 O O . GLU A 1 82 ? 11.964 -9.979 3.129 1.00 93.94 82 GLU A O 1
ATOM 601 N N . ARG A 1 83 ? 13.432 -11.636 2.745 1.00 93.12 83 ARG A N 1
ATOM 602 C CA . ARG A 1 83 ? 12.557 -12.672 3.278 1.00 93.12 83 ARG A CA 1
ATOM 603 C C . ARG A 1 83 ? 12.757 -12.800 4.783 1.00 93.12 83 ARG A C 1
ATOM 605 O O . ARG A 1 83 ? 13.846 -13.115 5.251 1.00 93.12 83 ARG A O 1
ATOM 612 N N . LEU A 1 84 ? 11.676 -12.607 5.532 1.00 92.62 84 LEU A N 1
ATOM 613 C CA . LEU A 1 84 ? 11.641 -12.760 6.986 1.00 92.62 84 LEU A CA 1
ATOM 614 C C . LEU A 1 84 ? 11.236 -14.182 7.405 1.00 92.62 84 LEU A C 1
ATOM 616 O O . LEU A 1 84 ? 11.669 -14.666 8.448 1.00 92.62 84 LEU A O 1
ATOM 620 N N . SER A 1 85 ? 10.386 -14.848 6.615 1.00 91.38 85 SER A N 1
ATOM 621 C CA . SER A 1 85 ? 9.977 -16.248 6.807 1.00 91.38 85 SER A CA 1
ATOM 622 C C . SER A 1 85 ? 9.424 -16.860 5.512 1.00 91.38 85 SER A C 1
ATOM 624 O O . SER A 1 85 ? 9.301 -16.174 4.496 1.00 91.38 85 SER A O 1
ATOM 626 N N . ASP A 1 86 ? 9.013 -18.131 5.548 1.00 87.00 86 ASP A N 1
ATOM 627 C CA . ASP A 1 86 ? 8.421 -18.852 4.406 1.00 87.00 86 ASP A CA 1
ATOM 628 C C . ASP A 1 86 ? 7.281 -18.092 3.708 1.00 87.00 86 ASP A C 1
ATOM 630 O O . ASP A 1 86 ? 7.098 -18.221 2.500 1.00 87.00 86 ASP A O 1
ATOM 634 N N . GLN A 1 87 ? 6.535 -17.267 4.446 1.00 90.56 87 GLN A N 1
ATOM 635 C CA . GLN A 1 87 ? 5.440 -16.462 3.899 1.00 90.56 87 GLN A CA 1
ATOM 636 C C . GLN A 1 87 ? 5.612 -14.965 4.110 1.00 90.56 87 GLN A C 1
ATOM 638 O O . GLN A 1 87 ? 4.851 -14.210 3.530 1.00 90.56 87 GLN A O 1
ATOM 643 N N . ARG A 1 88 ? 6.586 -14.506 4.896 1.00 93.94 88 ARG A N 1
ATOM 644 C CA . ARG A 1 88 ? 6.702 -13.086 5.230 1.00 93.94 88 ARG A CA 1
ATOM 645 C C . ARG A 1 88 ? 7.889 -12.442 4.543 1.00 93.94 88 ARG A C 1
ATOM 647 O O . ARG A 1 88 ? 9.017 -12.916 4.670 1.00 93.94 88 ARG A O 1
ATOM 654 N N . VAL A 1 89 ? 7.634 -11.325 3.879 1.00 94.75 89 VAL A N 1
ATOM 655 C CA . VAL A 1 89 ? 8.624 -10.535 3.150 1.00 94.75 89 VAL A CA 1
ATOM 656 C C . VAL A 1 89 ? 8.508 -9.084 3.584 1.00 94.75 89 VAL A C 1
ATOM 658 O O . VAL A 1 89 ? 7.406 -8.562 3.734 1.00 94.75 89 VAL A O 1
ATOM 661 N N . ARG A 1 90 ? 9.638 -8.411 3.771 1.00 96.00 90 ARG A N 1
ATOM 662 C CA . ARG A 1 90 ? 9.673 -6.958 3.917 1.00 96.00 90 ARG A CA 1
ATOM 663 C C . ARG A 1 90 ? 10.206 -6.354 2.634 1.00 96.00 90 ARG A C 1
ATOM 665 O O . ARG A 1 90 ? 11.234 -6.786 2.124 1.00 96.00 90 ARG A O 1
ATOM 672 N N . VAL A 1 91 ? 9.508 -5.345 2.133 1.00 95.38 91 VAL A N 1
ATOM 673 C CA . VAL A 1 91 ? 9.913 -4.590 0.950 1.00 95.38 91 VAL A CA 1
ATOM 674 C C . VAL A 1 91 ? 10.097 -3.139 1.349 1.00 95.38 91 VAL A C 1
ATOM 676 O O . VAL A 1 91 ? 9.184 -2.495 1.868 1.00 95.38 91 VAL A O 1
ATOM 679 N N . GLU A 1 92 ? 11.283 -2.618 1.088 1.00 94.00 92 GLU A N 1
ATOM 680 C CA . GLU A 1 92 ? 11.593 -1.203 1.163 1.00 94.00 92 GLU A CA 1
ATOM 681 C C . GLU A 1 92 ? 11.524 -0.628 -0.244 1.00 94.00 92 GLU A C 1
ATOM 683 O O . GLU A 1 92 ? 12.303 -0.985 -1.123 1.00 94.00 92 GLU A O 1
ATOM 688 N N . THR A 1 93 ? 10.565 0.262 -0.471 1.00 92.31 93 THR A N 1
ATOM 689 C CA . THR A 1 93 ? 10.367 0.922 -1.759 1.00 92.31 93 THR A CA 1
ATOM 690 C C . THR A 1 93 ? 10.700 2.393 -1.626 1.00 92.31 93 THR A C 1
ATOM 692 O O . THR A 1 93 ? 10.097 3.109 -0.825 1.00 92.31 93 THR A O 1
ATOM 695 N N . THR A 1 94 ? 11.631 2.850 -2.453 1.00 87.19 94 THR A N 1
ATOM 696 C CA . THR A 1 94 ? 11.936 4.259 -2.669 1.00 87.19 94 THR A CA 1
ATOM 697 C C . THR A 1 94 ? 11.310 4.707 -3.980 1.00 87.19 94 THR A C 1
ATOM 699 O O . THR A 1 94 ? 11.548 4.138 -5.045 1.00 87.19 94 THR A O 1
ATOM 702 N N . THR A 1 95 ? 10.486 5.740 -3.890 1.00 86.44 95 THR A N 1
ATOM 703 C CA . THR A 1 95 ? 9.932 6.471 -5.031 1.00 86.44 95 THR A CA 1
ATOM 704 C C . THR A 1 95 ? 10.589 7.849 -5.110 1.00 86.44 95 THR A C 1
ATOM 706 O O . THR A 1 95 ? 11.412 8.209 -4.270 1.00 86.44 95 THR A O 1
ATOM 709 N N . LEU A 1 96 ? 10.182 8.673 -6.077 1.00 80.31 96 LEU A N 1
ATOM 710 C CA . LEU A 1 96 ? 10.590 10.083 -6.124 1.00 80.31 96 LEU A CA 1
ATOM 711 C C . LEU A 1 96 ? 10.141 10.890 -4.891 1.00 80.31 96 LEU A C 1
ATOM 713 O O . LEU A 1 96 ? 10.700 11.949 -4.622 1.00 80.31 96 LEU A O 1
ATOM 717 N N . ALA A 1 97 ? 9.107 10.427 -4.182 1.00 78.62 97 ALA A N 1
ATOM 718 C CA . ALA A 1 97 ? 8.458 11.163 -3.102 1.00 78.62 97 ALA A CA 1
ATOM 719 C C . ALA A 1 97 ? 8.958 10.763 -1.711 1.00 78.62 97 ALA A C 1
ATOM 721 O O . ALA A 1 97 ? 9.014 11.587 -0.800 1.00 78.62 97 ALA A O 1
ATOM 722 N N . SER A 1 98 ? 9.236 9.476 -1.524 1.00 81.88 98 SER A N 1
ATOM 723 C CA . SER A 1 98 ? 9.443 8.890 -0.205 1.00 81.88 98 SER A CA 1
ATOM 724 C C . SER A 1 98 ? 10.070 7.506 -0.296 1.00 81.88 98 SER A C 1
ATOM 726 O O . SER A 1 98 ? 9.934 6.801 -1.301 1.00 81.88 98 SER A O 1
ATOM 728 N N . THR A 1 99 ? 10.697 7.107 0.807 1.00 88.62 99 THR A N 1
ATOM 729 C CA . THR A 1 99 ? 11.052 5.719 1.095 1.00 88.62 99 THR A CA 1
ATOM 730 C C . THR A 1 99 ? 10.073 5.173 2.123 1.00 88.62 99 THR A C 1
ATOM 732 O O . THR A 1 99 ? 9.813 5.809 3.144 1.00 88.62 99 THR A O 1
ATOM 735 N N . THR A 1 100 ? 9.522 3.997 1.850 1.00 90.62 100 THR A N 1
ATOM 736 C CA . THR A 1 100 ? 8.576 3.306 2.732 1.00 90.62 100 THR A CA 1
ATOM 737 C C . THR A 1 100 ? 8.972 1.847 2.860 1.00 90.62 100 THR A C 1
ATOM 739 O O . THR A 1 100 ? 9.366 1.231 1.873 1.00 90.62 100 THR A O 1
ATOM 742 N N . ALA A 1 101 ? 8.875 1.301 4.069 1.00 93.56 101 ALA A N 1
ATOM 743 C CA . ALA A 1 101 ? 9.050 -0.120 4.328 1.00 93.56 101 ALA A CA 1
ATOM 744 C C . ALA A 1 101 ? 7.685 -0.729 4.644 1.00 93.56 101 ALA A C 1
ATOM 746 O O . ALA A 1 101 ? 6.935 -0.188 5.458 1.00 93.56 101 ALA A O 1
ATOM 747 N N . THR A 1 102 ? 7.348 -1.837 3.997 1.00 92.81 102 THR A N 1
ATOM 748 C CA . THR A 1 102 ? 6.079 -2.534 4.211 1.00 92.81 102 THR A CA 1
ATOM 749 C C . THR A 1 102 ? 6.326 -4.029 4.299 1.00 92.81 102 THR A C 1
ATOM 751 O O . THR A 1 102 ? 7.088 -4.595 3.514 1.00 92.81 102 THR A O 1
ATOM 754 N N . THR A 1 103 ? 5.693 -4.656 5.283 1.00 95.81 103 THR A N 1
ATOM 755 C CA . THR A 1 103 ? 5.700 -6.106 5.452 1.00 95.81 103 THR A CA 1
ATOM 756 C C . THR A 1 103 ? 4.503 -6.695 4.723 1.00 95.81 103 THR A C 1
ATOM 758 O O . THR A 1 103 ? 3.379 -6.206 4.857 1.00 95.81 103 THR A O 1
ATOM 761 N N . PHE A 1 104 ? 4.750 -7.760 3.974 1.00 95.25 104 PHE A N 1
ATOM 762 C CA . PHE A 1 104 ? 3.748 -8.501 3.235 1.00 95.25 104 PHE A CA 1
ATOM 763 C C . PHE A 1 104 ? 3.785 -9.970 3.624 1.00 95.25 104 PHE A C 1
ATOM 765 O O . PHE A 1 104 ? 4.859 -10.559 3.778 1.00 95.25 104 PHE A O 1
ATOM 772 N N . ASP A 1 105 ? 2.605 -10.568 3.708 1.00 95.44 105 ASP A N 1
ATOM 773 C CA . ASP A 1 105 ? 2.461 -12.008 3.604 1.00 95.44 105 ASP A CA 1
ATOM 774 C C . ASP A 1 105 ? 2.299 -12.358 2.110 1.00 95.44 105 ASP A C 1
ATOM 776 O O . ASP A 1 105 ? 1.448 -11.807 1.405 1.00 95.44 105 ASP A O 1
ATOM 780 N N . MET A 1 106 ? 3.174 -13.228 1.605 1.00 95.50 106 MET A N 1
ATOM 781 C CA . MET A 1 106 ? 3.328 -13.583 0.197 1.00 95.50 106 MET A CA 1
ATOM 782 C C . MET A 1 106 ? 3.320 -15.099 0.022 1.00 95.50 106 MET A C 1
ATOM 784 O O . MET A 1 106 ? 4.067 -15.823 0.684 1.00 95.50 106 MET A O 1
ATOM 788 N N . TRP A 1 107 ? 2.501 -15.588 -0.904 1.00 93.62 107 TRP A N 1
ATOM 789 C CA . TRP A 1 107 ? 2.448 -17.006 -1.256 1.00 93.62 107 TRP A CA 1
ATOM 790 C C . TRP A 1 107 ? 2.116 -17.187 -2.731 1.00 93.62 107 TRP A C 1
ATOM 792 O O . TRP A 1 107 ? 1.472 -16.341 -3.348 1.00 93.62 107 TRP A O 1
ATOM 802 N 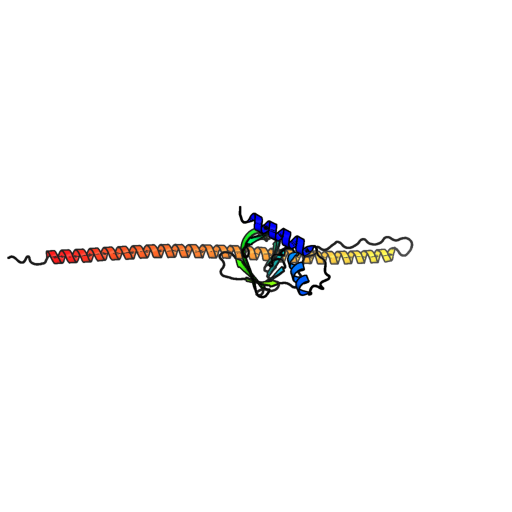N . ILE A 1 108 ? 2.538 -18.317 -3.292 1.00 91.69 108 ILE A N 1
ATOM 803 C CA . ILE A 1 108 ? 2.229 -18.675 -4.676 1.00 91.69 108 ILE A CA 1
ATOM 804 C C . ILE A 1 108 ? 1.156 -19.749 -4.688 1.00 91.69 108 ILE A C 1
ATOM 806 O O . ILE A 1 108 ? 1.214 -20.715 -3.925 1.00 91.69 108 ILE A O 1
ATOM 810 N N . ARG A 1 109 ? 0.165 -19.566 -5.555 1.00 91.06 109 ARG A N 1
ATOM 811 C CA . ARG A 1 109 ? -0.884 -20.542 -5.837 1.00 91.06 109 ARG A CA 1
ATOM 812 C C . ARG A 1 109 ? -1.239 -20.434 -7.314 1.00 91.06 109 ARG A C 1
ATOM 814 O O . ARG A 1 109 ? -1.408 -19.326 -7.803 1.00 91.06 109 ARG A O 1
ATOM 821 N N . ASP A 1 110 ? -1.339 -21.571 -8.000 1.00 88.31 110 ASP A N 1
ATOM 822 C CA . ASP A 1 110 ? -1.719 -21.639 -9.419 1.00 88.31 110 ASP A CA 1
ATOM 823 C C . ASP A 1 110 ? -0.880 -20.694 -10.312 1.00 88.31 110 ASP A C 1
ATOM 825 O O . ASP A 1 110 ? -1.417 -19.943 -11.122 1.00 88.31 110 ASP A O 1
ATOM 829 N N . ASP A 1 111 ? 0.445 -20.677 -10.100 1.00 86.06 111 ASP A N 1
ATOM 830 C CA . ASP A 1 111 ? 1.423 -19.799 -10.774 1.00 86.06 111 ASP A CA 1
ATOM 831 C C . ASP A 1 111 ? 1.181 -18.283 -10.620 1.00 86.06 111 ASP A C 1
ATOM 833 O O . ASP A 1 111 ? 1.803 -17.463 -11.304 1.00 86.06 111 ASP A O 1
ATOM 837 N N . ALA A 1 112 ? 0.324 -17.894 -9.676 1.00 91.88 112 ALA A N 1
ATOM 838 C CA . ALA A 1 112 ? 0.075 -16.515 -9.294 1.00 91.88 112 ALA A CA 1
ATOM 839 C C . ALA A 1 112 ? 0.680 -16.205 -7.922 1.00 91.88 112 ALA A C 1
ATOM 841 O O . ALA A 1 112 ? 0.586 -16.986 -6.972 1.00 91.88 112 ALA A O 1
ATOM 842 N N . LEU A 1 113 ? 1.277 -15.024 -7.813 1.00 94.69 113 LEU A N 1
ATOM 843 C CA . LEU A 1 113 ? 1.749 -14.456 -6.567 1.00 94.69 113 LEU A CA 1
ATOM 844 C C . LEU A 1 113 ? 0.606 -13.707 -5.887 1.00 94.69 113 LEU A C 1
ATOM 846 O O . LEU A 1 113 ? 0.073 -12.728 -6.407 1.00 94.69 113 LEU A O 1
ATOM 850 N N . HIS A 1 114 ? 0.263 -14.154 -4.691 1.00 94.44 114 HIS A N 1
ATOM 851 C CA . HIS A 1 114 ? -0.658 -13.470 -3.806 1.00 94.44 114 HIS A CA 1
ATOM 852 C C . HIS A 1 114 ? 0.133 -12.648 -2.799 1.00 94.44 114 HIS A C 1
ATOM 854 O O . HIS A 1 114 ? 1.073 -13.153 -2.186 1.00 94.44 114 HIS A O 1
ATOM 860 N N . ILE A 1 115 ? -0.257 -11.388 -2.638 1.00 94.19 115 ILE A N 1
ATOM 861 C CA . ILE A 1 115 ? 0.385 -10.434 -1.740 1.00 94.19 115 ILE A CA 1
ATOM 862 C C . ILE A 1 115 ? -0.686 -9.810 -0.857 1.00 94.19 115 ILE A C 1
ATOM 864 O O . ILE A 1 115 ? -1.670 -9.260 -1.356 1.00 94.19 115 ILE A O 1
ATOM 868 N N . GLN A 1 116 ? -0.468 -9.850 0.450 1.00 94.94 116 GLN A N 1
ATOM 869 C CA . GLN A 1 116 ? -1.298 -9.176 1.435 1.00 94.94 116 GLN A CA 1
ATOM 870 C C . GLN A 1 116 ? -0.414 -8.301 2.319 1.00 94.94 116 GLN A C 1
ATOM 872 O O . GLN A 1 116 ? 0.514 -8.801 2.949 1.00 94.94 116 GLN A O 1
ATOM 877 N N . ALA A 1 117 ? -0.679 -6.996 2.360 1.00 92.25 117 ALA A N 1
ATOM 878 C CA . ALA A 1 117 ? 0.038 -6.102 3.264 1.00 92.25 117 ALA A CA 1
ATOM 879 C C . ALA A 1 117 ? -0.397 -6.345 4.714 1.00 92.25 117 ALA A C 1
ATOM 881 O O . ALA A 1 117 ? -1.571 -6.610 4.987 1.00 92.25 117 ALA A O 1
ATOM 882 N N . GLU A 1 118 ? 0.538 -6.226 5.653 1.00 88.06 118 GLU A N 1
ATOM 883 C CA . GLU A 1 118 ? 0.233 -6.349 7.076 1.00 88.06 118 GLU A CA 1
ATOM 884 C C . GLU A 1 118 ? -0.828 -5.314 7.498 1.00 88.06 118 GLU A C 1
ATOM 886 O O . GLU A 1 118 ? -0.682 -4.113 7.278 1.00 88.06 118 GLU A O 1
ATOM 891 N N . GLY A 1 119 ? -1.926 -5.789 8.092 1.00 81.69 119 GLY A N 1
ATOM 892 C CA . GLY A 1 119 ? -3.058 -4.948 8.495 1.00 81.69 119 GLY A CA 1
ATOM 893 C C . GLY A 1 119 ? -4.085 -4.659 7.391 1.00 81.69 119 GLY A C 1
ATOM 894 O O . GLY A 1 119 ? -5.154 -4.126 7.698 1.00 81.69 119 GLY A O 1
ATOM 895 N N . GLU A 1 120 ? -3.835 -5.058 6.140 1.00 87.44 120 GLU A N 1
ATOM 896 C CA . GLU A 1 120 ? -4.830 -5.011 5.063 1.00 87.44 120 GLU A CA 1
ATOM 897 C C . GLU A 1 120 ? -5.618 -6.328 4.974 1.00 87.44 120 GLU A C 1
ATOM 899 O O . GLU A 1 120 ? -5.100 -7.424 5.187 1.00 87.44 120 GLU A O 1
ATOM 904 N N . ARG A 1 121 ? -6.911 -6.234 4.641 1.00 84.88 121 ARG A N 1
ATOM 905 C CA . ARG A 1 121 ? -7.752 -7.413 4.343 1.00 84.88 121 ARG A CA 1
ATOM 906 C C . ARG A 1 121 ? -7.719 -7.808 2.870 1.00 84.88 121 ARG A C 1
ATOM 908 O O . ARG A 1 121 ? -8.207 -8.878 2.518 1.00 84.88 121 ARG A O 1
ATOM 915 N N . GLU A 1 122 ? -7.224 -6.921 2.019 1.00 89.62 122 GLU A N 1
ATOM 916 C CA . GLU A 1 122 ? -7.214 -7.112 0.579 1.00 89.62 122 GLU A CA 1
ATOM 917 C C . GLU A 1 122 ? -6.004 -7.951 0.168 1.00 89.62 122 GLU A C 1
ATOM 919 O O . GLU A 1 122 ? -4.870 -7.667 0.555 1.00 89.62 122 GLU A O 1
ATOM 924 N N . VAL A 1 123 ? -6.260 -8.988 -0.627 1.00 91.69 123 VAL A N 1
ATOM 925 C CA . VAL A 1 123 ? -5.219 -9.801 -1.252 1.00 91.69 123 VAL A CA 1
ATOM 926 C C . VAL A 1 123 ? -5.095 -9.357 -2.697 1.00 91.69 123 VAL A C 1
ATOM 928 O O . VAL A 1 123 ? -6.048 -9.449 -3.471 1.00 91.69 123 VAL A O 1
ATOM 931 N N . ARG A 1 124 ? -3.904 -8.902 -3.066 1.00 92.31 124 ARG A N 1
ATOM 932 C CA . ARG A 1 124 ? -3.565 -8.524 -4.435 1.00 92.31 124 ARG A CA 1
ATOM 933 C C . ARG A 1 124 ? -2.972 -9.735 -5.139 1.00 92.31 124 ARG A C 1
ATOM 935 O O . ARG A 1 124 ? -2.157 -10.449 -4.557 1.00 92.31 124 ARG A O 1
ATOM 942 N N . VAL A 1 125 ? -3.391 -9.970 -6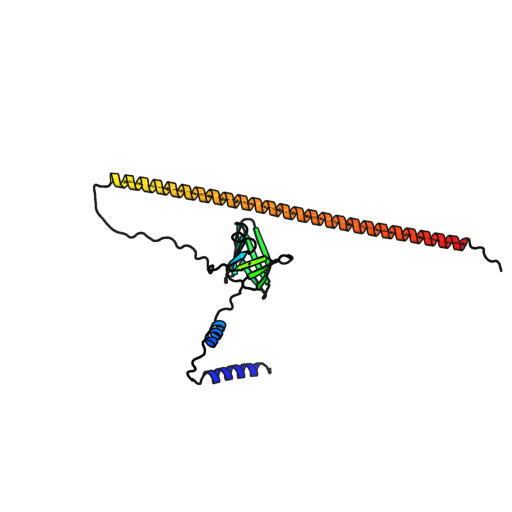.377 1.00 93.06 125 VAL A N 1
ATOM 943 C CA . VAL A 1 125 ? -2.989 -11.151 -7.148 1.00 93.06 125 VAL A CA 1
ATOM 944 C C . VAL A 1 125 ? -2.217 -10.714 -8.382 1.00 93.06 125 VAL A C 1
ATOM 946 O O . VAL A 1 125 ? -2.693 -9.887 -9.164 1.00 93.06 125 VAL A O 1
ATOM 949 N N . PHE A 1 126 ? -1.034 -11.292 -8.553 1.00 93.94 126 PHE A N 1
ATOM 950 C CA . PHE A 1 126 ? -0.126 -11.005 -9.647 1.00 93.94 126 PHE A CA 1
ATOM 951 C C . PHE A 1 126 ? 0.212 -12.281 -10.416 1.00 93.94 126 PHE A C 1
ATOM 953 O O . PHE A 1 126 ? 0.395 -13.340 -9.827 1.00 93.94 126 PHE A O 1
ATOM 960 N N . VAL A 1 127 ? 0.310 -12.186 -11.734 1.00 93.50 127 VAL A N 1
ATOM 961 C CA . VAL A 1 127 ? 0.731 -13.269 -12.628 1.00 93.50 127 VAL A CA 1
ATOM 962 C C . VAL A 1 127 ? 2.177 -13.071 -13.042 1.00 93.50 127 VAL A C 1
ATOM 964 O O . VAL A 1 127 ? 2.633 -11.943 -13.220 1.00 93.50 127 VAL A O 1
ATOM 967 N N . ARG A 1 128 ? 2.923 -14.166 -13.173 1.00 92.25 128 ARG A N 1
ATOM 968 C CA . ARG A 1 128 ? 4.324 -14.105 -13.593 1.00 92.25 128 ARG A CA 1
ATOM 969 C C . ARG A 1 128 ? 4.417 -13.607 -15.036 1.00 92.25 128 ARG A C 1
ATOM 971 O O . ARG A 1 128 ? 3.738 -14.128 -15.918 1.00 92.25 128 ARG A O 1
ATOM 978 N N . MET A 1 129 ? 5.290 -12.635 -15.291 1.00 87.12 129 MET A N 1
ATOM 979 C CA . MET A 1 129 ? 5.563 -12.176 -16.653 1.00 87.12 129 MET A CA 1
ATOM 980 C C . MET A 1 129 ? 6.470 -13.179 -17.377 1.00 87.12 129 MET A C 1
ATOM 982 O O . MET A 1 129 ? 7.545 -13.533 -16.886 1.00 87.12 129 MET A O 1
ATOM 986 N N . ALA A 1 130 ? 6.058 -13.634 -18.561 1.00 67.75 130 ALA A N 1
ATOM 987 C CA . ALA A 1 130 ? 6.874 -14.511 -19.396 1.00 67.75 130 ALA A CA 1
ATOM 988 C C . ALA A 1 130 ? 8.101 -13.755 -19.947 1.00 67.75 130 ALA A C 1
ATOM 990 O O . ALA A 1 130 ? 7.968 -12.655 -20.475 1.00 67.75 130 ALA A O 1
ATOM 991 N N . GLY A 1 131 ? 9.295 -14.348 -19.839 1.00 56.62 131 GLY A N 1
ATOM 992 C CA . GLY A 1 131 ? 10.533 -13.812 -20.430 1.00 56.62 131 GLY A CA 1
ATOM 993 C C . GLY A 1 131 ? 11.249 -12.713 -19.632 1.00 56.62 131 GLY A C 1
ATOM 994 O O . GLY A 1 131 ? 12.303 -12.256 -20.057 1.00 56.62 131 GLY A O 1
ATOM 995 N N . ALA A 1 132 ? 10.733 -12.311 -18.469 1.00 48.47 132 ALA A N 1
ATOM 996 C CA . ALA A 1 132 ? 11.357 -11.304 -17.610 1.00 48.47 132 ALA A CA 1
ATOM 997 C C . ALA A 1 132 ? 12.292 -11.949 -16.570 1.00 48.47 132 ALA A C 1
ATOM 999 O O . ALA A 1 132 ? 12.057 -11.893 -15.364 1.00 48.47 132 ALA A O 1
ATOM 1000 N N . THR A 1 133 ? 13.353 -12.596 -17.043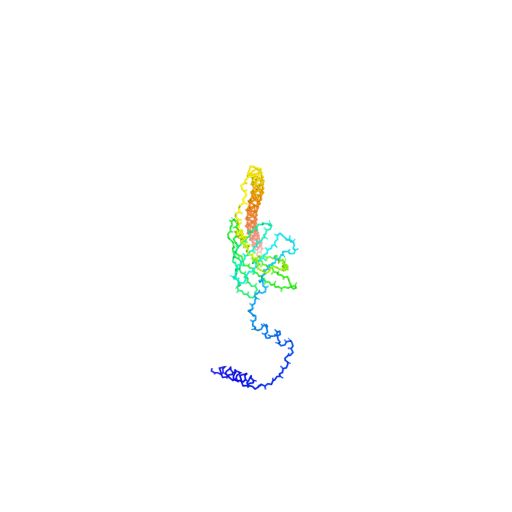 1.00 41.16 133 THR A N 1
ATOM 1001 C CA . THR A 1 133 ? 14.534 -12.880 -16.221 1.00 41.16 133 THR A CA 1
ATOM 1002 C C . THR A 1 133 ? 15.598 -11.873 -16.621 1.00 41.16 133 THR A C 1
ATOM 1004 O O . THR A 1 133 ? 16.065 -11.913 -17.755 1.00 41.16 133 THR A O 1
ATOM 1007 N N . THR A 1 134 ? 15.973 -10.989 -15.690 1.00 41.00 134 THR A N 1
ATOM 1008 C CA . THR A 1 134 ? 17.039 -9.972 -15.814 1.00 41.00 134 THR A CA 1
ATOM 1009 C C . THR A 1 134 ? 16.808 -8.889 -16.880 1.00 41.00 134 THR A C 1
ATOM 1011 O O . THR A 1 134 ? 16.927 -9.121 -18.076 1.00 41.00 134 THR A O 1
ATOM 1014 N N . LEU A 1 135 ? 16.539 -7.657 -16.436 1.00 39.41 135 LEU A N 1
ATOM 1015 C CA . LEU A 1 135 ? 16.736 -6.451 -17.247 1.00 39.41 135 LEU A CA 1
ATOM 1016 C C . LEU A 1 135 ? 18.231 -6.352 -17.614 1.00 39.41 135 LEU A C 1
ATOM 1018 O O . LEU A 1 135 ? 19.039 -5.903 -16.804 1.00 39.41 135 LEU A O 1
ATOM 1022 N N . GLU A 1 136 ? 18.609 -6.797 -18.814 1.00 33.91 136 GLU A N 1
ATOM 1023 C CA . GLU A 1 136 ? 19.918 -6.503 -19.405 1.00 33.91 136 GLU A CA 1
ATOM 1024 C C . GLU A 1 136 ? 20.034 -4.990 -19.641 1.00 33.91 136 GLU A C 1
ATOM 1026 O O . GLU A 1 136 ? 19.234 -4.381 -20.355 1.00 33.91 136 GLU A O 1
ATOM 1031 N N . ALA A 1 137 ? 21.035 -4.365 -19.021 1.00 31.36 137 ALA A N 1
ATOM 1032 C CA . ALA A 1 137 ? 21.386 -2.976 -19.279 1.00 31.36 137 ALA A CA 1
ATOM 1033 C C . ALA A 1 137 ?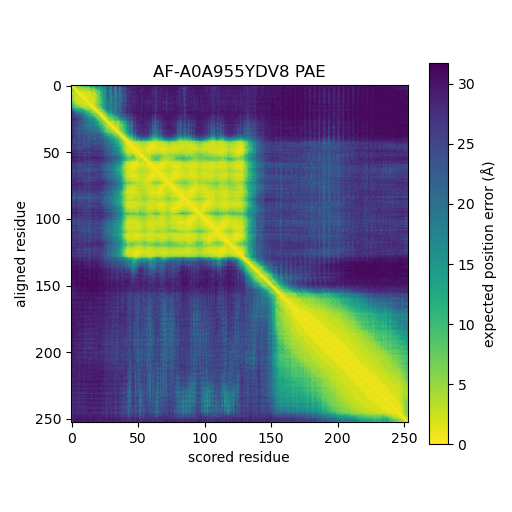 21.903 -2.816 -20.728 1.00 31.36 137 ALA A C 1
ATOM 1035 O O . ALA A 1 137 ? 22.695 -3.646 -21.183 1.00 31.36 137 ALA A O 1
ATOM 1036 N N . PRO A 1 138 ? 21.518 -1.757 -21.464 1.00 36.22 138 PRO A N 1
ATOM 1037 C CA . PRO A 1 138 ? 21.969 -1.557 -22.838 1.00 36.22 138 PRO A CA 1
ATOM 1038 C C . PRO A 1 138 ? 23.473 -1.243 -22.888 1.00 36.22 138 PRO A C 1
ATOM 1040 O O . PRO A 1 138 ? 23.936 -0.266 -22.297 1.00 36.22 138 PRO A O 1
ATOM 1043 N N . GLN A 1 139 ? 24.240 -2.063 -23.614 1.00 34.62 139 GLN A N 1
ATOM 1044 C CA . GLN A 1 139 ? 25.636 -1.765 -23.951 1.00 34.62 139 GLN A CA 1
ATOM 1045 C C . GLN A 1 139 ? 25.727 -0.645 -25.011 1.00 34.62 139 GLN A C 1
ATOM 1047 O O . GLN A 1 139 ? 24.861 -0.564 -25.888 1.00 34.62 139 GLN A O 1
ATOM 1052 N N . PRO A 1 140 ? 26.769 0.210 -24.979 1.00 35.94 140 PRO A N 1
ATOM 1053 C CA . PRO A 1 140 ? 26.947 1.276 -25.958 1.00 35.94 140 PRO A CA 1
ATOM 1054 C C . PRO A 1 140 ? 27.375 0.741 -27.333 1.00 35.94 140 PRO A C 1
ATOM 1056 O O . PRO A 1 140 ? 28.187 -0.177 -27.444 1.00 35.94 140 PRO A O 1
ATOM 1059 N N . LEU A 1 141 ? 26.820 1.363 -28.376 1.00 39.09 141 LEU A N 1
ATOM 1060 C CA . LEU A 1 141 ? 27.048 1.073 -29.793 1.00 39.09 141 LEU A CA 1
ATOM 1061 C C . LEU A 1 141 ? 28.518 1.246 -30.215 1.00 39.09 141 LEU A C 1
ATOM 1063 O O . LEU A 1 141 ? 29.248 2.088 -29.694 1.00 39.09 141 LEU A O 1
ATOM 1067 N N . GLY A 1 142 ? 28.906 0.414 -31.184 1.00 38.16 142 GLY A N 1
ATOM 1068 C CA . GLY A 1 142 ? 30.269 0.165 -31.640 1.00 38.16 142 GLY A CA 1
ATOM 1069 C C . GLY A 1 142 ? 31.027 1.352 -32.242 1.00 38.16 142 GLY A C 1
ATOM 1070 O O . GLY A 1 142 ? 30.461 2.314 -32.756 1.00 38.16 142 GLY A O 1
ATOM 1071 N N . GLN A 1 143 ? 32.354 1.219 -32.203 1.00 40.56 143 GLN A N 1
ATOM 1072 C CA . GLN A 1 143 ? 33.323 2.048 -32.922 1.00 40.56 143 GLN A CA 1
ATOM 1073 C C . GLN A 1 143 ? 33.156 1.915 -34.448 1.00 40.56 143 GLN A C 1
ATOM 1075 O O . GLN A 1 143 ? 32.944 0.799 -34.931 1.00 40.56 143 GLN A O 1
ATOM 1080 N N . PRO A 1 144 ? 33.326 2.995 -35.231 1.00 43.34 144 PRO A N 1
ATOM 1081 C CA . PRO A 1 144 ? 33.416 2.884 -36.682 1.00 43.34 144 PRO A CA 1
ATOM 1082 C C . PRO A 1 144 ? 34.818 2.415 -37.127 1.00 43.34 144 PRO A C 1
ATOM 1084 O O . PRO A 1 144 ? 35.810 2.718 -36.455 1.00 43.34 144 PRO A O 1
ATOM 1087 N N . PRO A 1 145 ? 34.926 1.688 -38.257 1.00 44.03 145 PRO A N 1
ATOM 1088 C CA . PRO A 1 145 ? 36.204 1.236 -38.791 1.00 44.03 145 PRO A CA 1
ATOM 1089 C C . PRO A 1 145 ? 36.983 2.372 -39.466 1.00 44.03 145 PRO A C 1
ATOM 1091 O O . PRO A 1 145 ? 36.419 3.289 -40.060 1.00 44.03 145 PRO A O 1
ATOM 1094 N N . THR A 1 146 ? 38.307 2.266 -39.393 1.00 48.91 146 THR A N 1
ATOM 1095 C CA . THR A 1 146 ? 39.282 3.151 -40.036 1.00 48.91 146 THR A CA 1
ATOM 1096 C C . THR A 1 146 ? 39.680 2.636 -41.422 1.00 48.91 146 THR A C 1
ATOM 1098 O O . THR A 1 146 ? 40.210 1.532 -41.527 1.00 48.91 146 THR A O 1
ATOM 1101 N N . SER A 1 147 ? 39.512 3.462 -42.452 1.00 44.09 147 SER A N 1
ATOM 1102 C CA . SER A 1 147 ? 40.258 3.468 -43.730 1.00 44.09 147 SER A CA 1
ATOM 1103 C C . SER A 1 147 ? 39.777 4.704 -44.503 1.00 44.09 147 SER A C 1
ATOM 1105 O O . SER A 1 147 ? 38.579 4.957 -44.491 1.00 44.09 147 SER A O 1
ATOM 1107 N N . GLY A 1 148 ? 40.566 5.558 -45.149 1.00 43.03 148 GLY A N 1
ATOM 1108 C CA . GLY A 1 148 ? 41.846 5.384 -45.827 1.00 43.03 148 GLY A CA 1
ATOM 1109 C C . GLY A 1 148 ? 41.690 6.038 -47.212 1.00 43.03 148 GLY A C 1
ATOM 1110 O O . GLY A 1 148 ? 41.005 5.469 -48.047 1.00 43.03 148 GLY A O 1
ATOM 1111 N N . GLU A 1 149 ? 42.246 7.248 -47.345 1.00 47.00 149 GLU A N 1
ATOM 1112 C CA . GLU A 1 149 ? 42.706 8.016 -48.528 1.00 47.00 149 GLU A CA 1
ATOM 1113 C C . GLU A 1 149 ? 41.936 8.100 -49.879 1.00 47.00 149 GLU A C 1
ATOM 1115 O O . GLU A 1 149 ? 41.613 7.109 -50.524 1.00 47.00 149 GLU A O 1
ATOM 1120 N N . GLU A 1 150 ? 41.865 9.364 -50.344 1.00 45.00 150 GLU A N 1
ATOM 1121 C CA . GLU A 1 150 ? 42.090 9.882 -51.716 1.00 45.00 150 GLU A CA 1
ATOM 1122 C C . GLU A 1 150 ? 40.886 10.259 -52.611 1.00 45.00 150 GLU A C 1
ATOM 1124 O O . GLU A 1 150 ? 40.105 9.416 -53.047 1.00 45.00 150 GLU A O 1
ATOM 1129 N N . GLY A 1 151 ? 40.794 11.560 -52.950 1.00 40.38 151 GLY A N 1
ATOM 1130 C CA . GLY A 1 151 ? 39.901 12.089 -53.990 1.00 40.38 151 GLY A CA 1
ATOM 1131 C C . GLY A 1 151 ? 39.606 13.596 -53.914 1.00 40.38 151 GLY A C 1
ATOM 1132 O O . GLY A 1 151 ? 38.464 13.969 -53.675 1.00 40.38 151 GLY A O 1
ATOM 1133 N N . ASP A 1 152 ? 40.617 14.443 -54.143 1.00 55.12 152 ASP A N 1
ATOM 1134 C CA . ASP A 1 152 ? 40.503 15.901 -54.358 1.00 55.12 152 ASP A CA 1
ATOM 1135 C C . ASP A 1 152 ? 39.583 16.205 -55.570 1.00 55.12 152 ASP A C 1
ATOM 1137 O O . ASP A 1 152 ? 39.761 15.583 -56.618 1.00 55.12 152 ASP A O 1
ATOM 1141 N N . HIS A 1 153 ? 38.668 17.186 -55.451 1.00 52.03 153 HIS A N 1
ATOM 1142 C CA . HIS A 1 153 ? 37.717 17.730 -56.466 1.00 52.03 153 HIS A CA 1
ATOM 1143 C C . HIS A 1 153 ? 36.227 17.296 -56.424 1.00 52.03 153 HIS A C 1
ATOM 1145 O O . HIS A 1 153 ? 35.499 17.509 -57.397 1.00 52.03 153 HIS A O 1
ATOM 1151 N N . ALA A 1 154 ? 35.713 16.801 -55.291 1.00 52.19 154 ALA A N 1
ATOM 1152 C CA . ALA A 1 154 ? 34.263 16.619 -55.058 1.00 52.19 154 ALA A CA 1
ATOM 1153 C C . ALA A 1 154 ? 33.736 17.332 -53.787 1.00 52.19 154 ALA A C 1
ATOM 1155 O O . ALA A 1 154 ? 32.601 17.104 -53.355 1.00 52.19 154 ALA A O 1
ATOM 1156 N N . ASP A 1 155 ? 34.554 18.199 -53.187 1.00 54.03 155 ASP A N 1
ATOM 1157 C CA . ASP A 1 155 ? 34.425 18.579 -51.777 1.00 54.03 155 ASP A CA 1
ATOM 1158 C C . ASP A 1 155 ? 33.308 19.588 -51.470 1.00 54.03 155 ASP A C 1
ATOM 1160 O O . ASP A 1 155 ? 32.704 19.521 -50.400 1.00 54.03 155 ASP A O 1
ATOM 1164 N N . ASP A 1 156 ? 32.929 20.462 -52.407 1.00 55.16 156 ASP A N 1
ATOM 1165 C CA . ASP A 1 156 ? 31.939 21.515 -52.122 1.00 55.16 156 ASP A CA 1
ATOM 1166 C C . ASP A 1 156 ? 30.484 21.005 -52.107 1.00 55.16 156 ASP A C 1
ATOM 1168 O O . ASP A 1 156 ? 29.672 21.420 -51.274 1.00 55.16 156 ASP A O 1
ATOM 1172 N N . GLU A 1 157 ? 30.130 20.058 -52.984 1.00 57.16 157 GLU A N 1
ATOM 1173 C CA . GLU A 1 157 ? 28.774 19.485 -53.025 1.00 57.16 157 GLU A CA 1
ATOM 1174 C C . GLU A 1 157 ? 28.581 18.405 -51.944 1.00 57.16 157 GLU A C 1
ATOM 1176 O O . GLU A 1 157 ? 27.487 18.220 -51.398 1.00 57.16 157 GLU A O 1
ATOM 1181 N N . TRP A 1 158 ? 29.659 17.698 -51.594 1.00 61.06 158 TRP A N 1
ATOM 1182 C CA . TRP A 1 158 ? 29.667 16.720 -50.511 1.00 61.06 158 TRP A CA 1
ATOM 1183 C C . TRP A 1 158 ? 29.604 17.397 -49.133 1.00 61.06 158 TRP A C 1
ATOM 1185 O O . TRP A 1 158 ? 28.771 17.009 -48.311 1.00 61.06 158 TRP A O 1
ATOM 1195 N N . ALA A 1 159 ? 30.347 18.491 -48.918 1.00 65.69 159 ALA A N 1
ATOM 1196 C CA . ALA A 1 159 ? 30.257 19.291 -47.693 1.00 65.69 159 ALA A CA 1
ATOM 1197 C C . ALA A 1 159 ? 28.862 19.913 -47.482 1.00 65.69 159 ALA A C 1
ATOM 1199 O O . ALA A 1 159 ? 28.393 20.027 -46.345 1.00 65.69 159 ALA A O 1
ATOM 1200 N N . GLY A 1 160 ? 28.161 20.282 -48.563 1.00 68.88 160 GLY A N 1
ATOM 1201 C CA . GLY A 1 160 ? 26.767 20.737 -48.505 1.00 68.88 160 GLY A CA 1
ATOM 1202 C C . GLY A 1 160 ? 25.792 19.638 -48.060 1.00 68.88 160 GLY A C 1
ATOM 1203 O O . GLY A 1 160 ? 24.946 19.873 -47.194 1.00 68.88 160 GLY A O 1
ATOM 1204 N N . ARG A 1 161 ? 25.941 18.417 -48.597 1.00 73.38 161 ARG A N 1
ATOM 1205 C CA . ARG A 1 161 ? 25.130 17.247 -48.205 1.00 73.38 161 ARG A CA 1
ATOM 1206 C C . ARG A 1 161 ? 25.402 16.801 -46.769 1.00 73.38 161 ARG A C 1
ATOM 1208 O O . ARG A 1 161 ? 24.447 16.536 -46.043 1.00 73.38 161 ARG A O 1
ATOM 1215 N N . GLU A 1 162 ? 26.661 16.778 -46.331 1.00 76.00 162 GLU A N 1
ATOM 1216 C CA . GLU A 1 162 ? 27.002 16.487 -44.932 1.00 76.00 162 GLU A CA 1
ATOM 1217 C C . GLU A 1 162 ? 26.419 17.523 -43.968 1.00 76.00 162 GLU A C 1
ATOM 1219 O O . GLU A 1 162 ? 25.923 17.163 -42.900 1.00 76.00 162 GLU A O 1
ATOM 1224 N N . ARG A 1 163 ? 26.448 18.811 -44.331 1.00 77.50 163 ARG A N 1
ATOM 1225 C CA . ARG A 1 163 ? 25.872 19.872 -43.498 1.00 77.50 163 ARG A CA 1
ATOM 1226 C C . ARG A 1 163 ? 24.363 19.699 -43.337 1.00 77.50 163 ARG A C 1
ATOM 1228 O O . ARG A 1 163 ? 23.886 19.733 -42.209 1.00 77.50 163 ARG A O 1
ATOM 1235 N N . LEU A 1 164 ? 23.635 19.442 -44.426 1.00 79.06 164 LEU A N 1
ATOM 1236 C CA . LEU A 1 164 ? 22.190 19.189 -44.370 1.00 79.06 164 LEU A CA 1
ATOM 1237 C C . LEU A 1 164 ? 21.854 17.902 -43.600 1.00 79.06 164 LEU A C 1
ATOM 1239 O O . LEU A 1 164 ? 20.867 17.869 -42.868 1.00 79.06 164 LEU A O 1
ATOM 1243 N N . ALA A 1 165 ? 22.682 16.857 -43.713 1.00 80.81 165 ALA A N 1
ATOM 1244 C CA . ALA A 1 165 ? 22.523 15.632 -42.931 1.00 80.81 165 ALA A CA 1
ATOM 1245 C C . ALA A 1 165 ? 22.721 15.885 -41.426 1.00 80.81 165 ALA A C 1
ATOM 1247 O O . ALA A 1 165 ? 21.887 15.465 -40.624 1.00 80.81 165 ALA A O 1
ATOM 1248 N N . ARG A 1 166 ? 23.762 16.641 -41.043 1.00 84.19 166 ARG A N 1
ATOM 1249 C CA . ARG A 1 166 ? 24.007 17.042 -39.646 1.00 84.19 166 ARG A CA 1
ATOM 1250 C C . ARG A 1 166 ? 22.905 17.954 -39.107 1.00 84.19 166 ARG A C 1
ATOM 1252 O O . ARG A 1 166 ? 22.490 17.794 -37.965 1.00 84.19 166 ARG A O 1
ATOM 1259 N N . GLU A 1 167 ? 22.394 18.884 -39.912 1.00 85.75 167 GLU A N 1
ATOM 1260 C CA . GLU A 1 167 ? 21.262 19.739 -39.529 1.00 85.75 167 GLU A CA 1
ATOM 1261 C C . GLU A 1 167 ? 19.975 18.923 -39.326 1.00 85.75 167 GLU A C 1
ATOM 1263 O O . GLU A 1 167 ? 19.264 19.132 -38.341 1.00 85.75 167 GLU A O 1
ATOM 1268 N N . GLY A 1 168 ? 19.706 17.945 -40.198 1.00 90.25 168 GLY A N 1
ATOM 1269 C CA . GLY A 1 168 ? 18.585 17.014 -40.048 1.00 90.25 168 GLY A CA 1
ATOM 1270 C C . GLY A 1 168 ? 18.706 16.125 -38.806 1.00 90.25 168 GLY A C 1
ATOM 1271 O O . GLY A 1 168 ? 17.724 15.922 -38.090 1.00 90.25 168 GLY A O 1
ATOM 1272 N N . GLU A 1 169 ? 19.912 15.641 -38.504 1.00 92.25 169 GLU A N 1
ATOM 1273 C CA . GLU A 1 169 ? 20.189 14.851 -37.301 1.00 92.25 169 GLU A CA 1
ATOM 1274 C C . GLU A 1 169 ? 20.009 15.681 -36.023 1.00 92.25 169 GLU A C 1
ATOM 1276 O O . GLU A 1 169 ? 19.318 15.247 -35.099 1.00 92.25 169 GLU A O 1
ATOM 1281 N N . MET A 1 170 ? 20.529 16.911 -35.995 1.00 91.75 170 MET A N 1
ATOM 1282 C CA . MET A 1 170 ? 20.334 17.841 -34.879 1.00 91.75 170 MET A CA 1
ATOM 1283 C C . MET A 1 170 ? 18.857 18.187 -34.666 1.00 91.75 170 MET A C 1
ATOM 1285 O O . MET A 1 170 ? 18.401 18.242 -33.523 1.00 91.75 170 MET A O 1
ATOM 1289 N N . ALA A 1 171 ? 18.085 18.371 -35.742 1.00 91.19 171 ALA A N 1
ATOM 1290 C CA . ALA A 1 171 ? 16.645 18.597 -35.650 1.00 91.19 171 ALA A CA 1
ATOM 1291 C C . ALA A 1 171 ? 15.908 17.378 -35.067 1.00 91.19 171 ALA A C 1
ATOM 1293 O O . ALA A 1 171 ? 15.012 17.541 -34.234 1.00 91.19 171 ALA A O 1
ATOM 1294 N N . ARG A 1 172 ? 16.308 16.155 -35.446 1.00 94.19 172 ARG A N 1
ATOM 1295 C CA . ARG A 1 172 ? 15.747 14.918 -34.884 1.00 94.19 172 ARG A CA 1
ATOM 1296 C C . ARG A 1 172 ? 16.066 14.782 -33.396 1.00 94.19 172 ARG A C 1
ATOM 1298 O O . ARG A 1 172 ? 15.154 14.550 -32.607 1.00 94.19 172 ARG A O 1
ATOM 1305 N N . LEU A 1 173 ? 17.322 14.999 -33.008 1.00 93.12 173 LEU A N 1
ATOM 1306 C CA . LEU A 1 173 ? 17.752 14.960 -31.607 1.00 93.12 173 LEU A CA 1
ATOM 1307 C C . LEU A 1 173 ? 17.037 16.022 -30.762 1.00 93.12 173 LEU A C 1
ATOM 1309 O O . LEU A 1 173 ? 16.620 15.742 -29.640 1.00 93.12 173 LEU A O 1
ATOM 1313 N N . ALA A 1 174 ? 16.827 17.226 -31.303 1.00 92.56 174 ALA A N 1
ATOM 1314 C CA . ALA A 1 174 ? 16.059 18.269 -30.628 1.00 92.56 174 ALA A CA 1
ATOM 1315 C C . ALA A 1 174 ? 14.589 17.860 -30.421 1.00 92.56 174 ALA A C 1
ATOM 1317 O O . ALA A 1 174 ? 14.038 18.073 -29.339 1.00 92.56 174 ALA A O 1
ATOM 1318 N N . ALA A 1 175 ? 13.962 17.231 -31.421 1.00 93.19 175 ALA A N 1
ATOM 1319 C CA . ALA A 1 175 ? 12.594 16.727 -31.311 1.00 93.19 175 ALA A CA 1
ATOM 1320 C C . ALA A 1 175 ? 12.476 15.585 -30.283 1.00 93.19 175 ALA A C 1
ATOM 1322 O O . ALA A 1 175 ? 11.540 15.573 -29.479 1.00 93.19 175 ALA A O 1
ATOM 1323 N N . GLU A 1 176 ? 13.438 14.660 -30.263 1.00 93.56 176 GLU A N 1
ATOM 1324 C CA . GLU A 1 176 ? 13.517 13.579 -29.273 1.00 93.56 176 GLU A CA 1
ATOM 1325 C C . GLU A 1 176 ? 13.712 14.132 -27.853 1.00 93.56 176 GLU A C 1
ATOM 1327 O O . GLU A 1 176 ? 12.969 13.763 -26.941 1.00 93.56 176 GLU A O 1
ATOM 1332 N N . ALA A 1 177 ? 14.620 15.095 -27.669 1.00 91.75 177 ALA A N 1
ATOM 1333 C CA . ALA A 1 177 ? 14.831 15.765 -26.386 1.00 91.75 177 ALA A CA 1
ATOM 1334 C C . ALA A 1 177 ? 13.575 16.518 -25.913 1.00 91.75 177 ALA A C 1
ATOM 1336 O O . ALA A 1 177 ? 13.231 16.494 -24.727 1.00 91.75 177 ALA A O 1
ATOM 1337 N N . GLN A 1 178 ? 12.849 17.160 -26.832 1.00 94.19 178 GLN A N 1
ATOM 1338 C CA . GLN A 1 178 ? 11.603 17.848 -26.510 1.00 94.19 178 GLN A CA 1
ATOM 1339 C C . GLN A 1 178 ? 10.498 16.867 -26.100 1.00 94.19 178 GLN A C 1
ATOM 1341 O O . GLN A 1 178 ? 9.781 17.145 -25.134 1.00 94.19 178 GLN A O 1
ATOM 1346 N N . ARG A 1 179 ? 10.381 15.714 -26.775 1.00 95.62 179 ARG A N 1
ATOM 1347 C CA . ARG A 1 179 ? 9.453 14.641 -26.385 1.00 95.62 179 ARG A CA 1
ATOM 1348 C C . ARG A 1 179 ? 9.803 14.094 -24.999 1.00 95.62 179 ARG A C 1
ATOM 1350 O O . ARG A 1 179 ? 8.937 14.095 -24.129 1.00 95.62 179 ARG A O 1
ATOM 1357 N N . ALA A 1 180 ? 11.068 13.755 -24.752 1.00 89.62 180 ALA A N 1
ATOM 1358 C CA . ALA A 1 180 ? 11.525 13.280 -23.445 1.00 89.62 180 ALA A CA 1
ATOM 1359 C C . ALA A 1 180 ? 11.254 14.308 -22.326 1.00 89.62 180 ALA A C 1
ATOM 1361 O O . ALA A 1 180 ? 10.808 13.962 -21.234 1.00 89.62 180 ALA A O 1
ATOM 1362 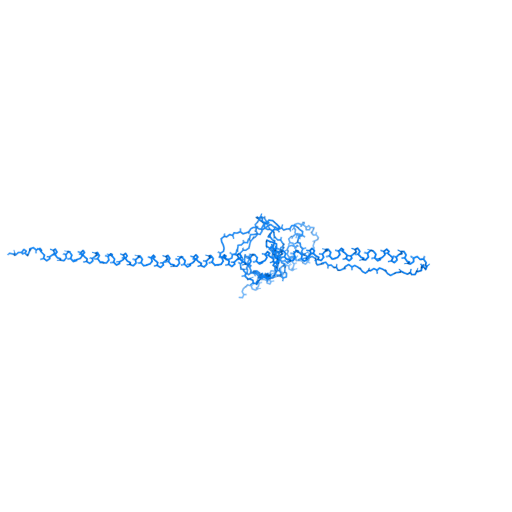N N . SER A 1 181 ? 11.443 15.604 -22.605 1.00 93.44 181 SER A N 1
ATOM 1363 C CA . SER A 1 181 ? 11.114 16.686 -21.666 1.00 93.44 181 SER A CA 1
ATOM 1364 C C . SER A 1 181 ? 9.609 16.803 -21.384 1.00 93.44 181 SER A C 1
ATOM 1366 O O . SER A 1 181 ? 9.203 17.141 -20.268 1.00 93.44 181 SER A O 1
ATOM 1368 N N . GLN A 1 182 ? 8.753 16.562 -22.379 1.00 94.31 182 GLN A N 1
ATOM 1369 C CA . GLN A 1 182 ? 7.301 16.542 -22.185 1.00 94.31 182 GLN A CA 1
ATOM 1370 C C . GLN A 1 182 ? 6.865 15.336 -21.350 1.00 94.31 182 GLN A C 1
ATOM 1372 O O . GLN A 1 182 ? 6.097 15.510 -20.406 1.00 94.31 182 GLN A O 1
ATOM 1377 N N . GLU A 1 183 ? 7.407 14.154 -21.634 1.00 93.56 183 GLU A N 1
ATOM 1378 C CA . GLU A 1 183 ? 7.150 12.933 -20.864 1.00 93.56 183 GLU A CA 1
ATOM 1379 C C . GLU A 1 183 ? 7.589 13.097 -19.404 1.00 93.56 183 GLU A C 1
ATOM 1381 O O . GLU A 1 183 ? 6.803 12.852 -18.491 1.00 93.56 183 GLU A O 1
ATOM 1386 N N . ALA A 1 184 ? 8.785 13.641 -19.160 1.00 86.69 184 ALA A N 1
ATOM 1387 C CA . ALA A 1 184 ? 9.270 13.917 -17.808 1.00 86.69 184 ALA A CA 1
ATOM 1388 C C . ALA A 1 184 ? 8.362 14.895 -17.037 1.00 86.69 184 ALA A C 1
ATOM 1390 O O . ALA A 1 184 ? 8.124 14.720 -15.839 1.00 86.69 184 ALA A O 1
ATOM 1391 N N . ARG A 1 185 ? 7.819 15.918 -17.713 1.00 91.62 185 ARG A N 1
ATOM 1392 C CA . ARG A 1 185 ? 6.850 16.847 -17.108 1.00 91.62 185 ARG A CA 1
ATOM 1393 C C . ARG A 1 185 ? 5.521 16.168 -16.793 1.00 91.62 185 ARG A C 1
ATOM 1395 O O . ARG A 1 185 ? 4.966 16.427 -15.729 1.00 91.62 185 ARG A O 1
ATOM 1402 N N . ALA A 1 186 ? 5.035 15.298 -17.676 1.00 89.75 186 ALA A N 1
ATOM 1403 C CA . ALA A 1 186 ? 3.810 14.539 -17.445 1.00 89.75 186 ALA A CA 1
ATOM 1404 C C . ALA A 1 186 ? 3.954 13.594 -16.241 1.00 89.75 186 ALA A C 1
ATOM 1406 O O . ALA A 1 186 ? 3.093 13.594 -15.363 1.00 89.75 186 ALA A O 1
ATOM 1407 N N . VAL A 1 187 ? 5.075 12.872 -16.143 1.00 88.81 187 VAL A N 1
ATOM 1408 C CA . VAL A 1 187 ? 5.377 11.992 -15.001 1.00 88.81 187 VAL A CA 1
ATOM 1409 C C . VAL A 1 187 ? 5.470 12.789 -13.698 1.00 88.81 187 VAL A C 1
ATOM 1411 O O . VAL A 1 187 ? 4.906 12.376 -12.686 1.00 88.81 187 VAL A O 1
ATOM 1414 N N . ARG A 1 188 ? 6.117 13.964 -13.709 1.00 89.19 188 ARG A N 1
ATOM 1415 C CA . ARG A 1 188 ? 6.171 14.835 -12.524 1.00 89.19 188 ARG A CA 1
ATOM 1416 C C . ARG A 1 188 ? 4.778 15.297 -12.090 1.00 89.19 188 ARG A C 1
ATOM 1418 O O . ARG A 1 188 ? 4.457 15.190 -10.912 1.00 89.19 188 ARG A O 1
ATOM 1425 N N . ALA A 1 189 ? 3.946 15.749 -13.027 1.00 88.81 189 ALA A N 1
ATOM 1426 C CA . ALA A 1 189 ? 2.582 16.179 -12.724 1.00 88.81 189 ALA A CA 1
ATOM 1427 C C . ALA A 1 189 ? 1.725 15.031 -12.158 1.00 88.81 189 ALA A C 1
ATOM 1429 O O . ALA A 1 189 ? 0.954 15.233 -11.221 1.00 88.81 189 ALA A O 1
ATOM 1430 N N . GLN A 1 190 ? 1.888 13.811 -12.681 1.00 87.94 190 GLN A N 1
ATOM 1431 C CA . GLN A 1 190 ? 1.224 12.620 -12.142 1.00 87.94 190 GLN A CA 1
ATOM 1432 C C . GLN A 1 190 ? 1.700 12.287 -10.723 1.00 87.94 190 GLN A C 1
ATOM 1434 O O . GLN A 1 190 ? 0.876 11.990 -9.860 1.00 87.94 190 GLN A O 1
ATOM 1439 N N . ALA A 1 191 ? 3.006 12.380 -10.457 1.00 83.50 191 ALA A N 1
ATOM 1440 C CA . ALA A 1 191 ? 3.558 12.155 -9.125 1.00 83.50 191 ALA A CA 1
ATOM 1441 C C . ALA A 1 191 ? 3.039 13.187 -8.106 1.00 83.50 191 ALA A C 1
ATOM 1443 O O . ALA A 1 191 ? 2.642 12.812 -7.004 1.00 83.50 191 ALA A O 1
ATOM 1444 N N . GLU A 1 192 ? 2.977 14.467 -8.480 1.00 91.06 192 GLU A N 1
ATOM 1445 C CA . GLU A 1 192 ? 2.418 15.537 -7.640 1.00 91.06 192 GLU A CA 1
ATOM 1446 C C . GLU A 1 192 ? 0.925 15.306 -7.347 1.00 91.06 192 GLU A C 1
ATOM 1448 O O . GLU A 1 192 ? 0.488 15.419 -6.200 1.00 91.06 192 GLU A O 1
ATOM 1453 N N . ALA A 1 193 ? 0.143 14.900 -8.353 1.00 88.81 193 ALA A N 1
ATOM 1454 C CA . ALA A 1 193 ? -1.268 14.562 -8.172 1.00 88.81 193 ALA A CA 1
ATOM 1455 C C . ALA A 1 193 ? -1.464 13.348 -7.244 1.00 88.81 193 ALA A C 1
ATOM 1457 O O . ALA A 1 193 ? -2.340 13.367 -6.377 1.00 88.81 193 ALA A O 1
ATOM 1458 N N . ALA A 1 194 ? -0.631 12.313 -7.380 1.00 83.44 194 ALA A N 1
ATOM 1459 C CA . ALA A 1 194 ? -0.668 11.137 -6.514 1.00 83.44 194 ALA A CA 1
ATOM 1460 C C . ALA A 1 194 ? -0.315 11.485 -5.057 1.00 83.44 194 ALA A C 1
ATOM 1462 O O . ALA A 1 194 ? -0.991 11.030 -4.132 1.00 83.44 194 ALA A O 1
ATOM 1463 N N . GLN A 1 195 ? 0.689 12.342 -4.842 1.00 89.44 195 GLN A N 1
ATOM 1464 C CA . GLN A 1 195 ? 1.041 12.844 -3.509 1.00 89.44 195 GLN A CA 1
ATOM 1465 C C . GLN A 1 195 ? -0.110 13.640 -2.879 1.00 89.44 195 GLN A C 1
ATOM 1467 O O . GLN A 1 195 ? -0.438 13.422 -1.711 1.00 89.44 195 GLN A O 1
ATOM 1472 N N . ALA A 1 196 ? -0.763 14.517 -3.647 1.00 89.06 196 ALA A N 1
ATOM 1473 C CA . ALA A 1 196 ? -1.916 15.278 -3.173 1.00 89.06 196 ALA A CA 1
ATOM 1474 C C . ALA A 1 196 ? -3.093 14.361 -2.793 1.00 89.06 196 ALA A C 1
ATOM 1476 O O . ALA A 1 196 ? -3.705 14.537 -1.737 1.00 89.06 196 ALA A O 1
ATOM 1477 N N . ALA A 1 197 ? -3.374 13.337 -3.603 1.00 88.00 197 ALA A N 1
ATOM 1478 C CA . ALA A 1 197 ? -4.413 12.352 -3.310 1.00 88.00 197 ALA A CA 1
ATOM 1479 C C . ALA A 1 197 ? -4.105 11.538 -2.040 1.00 88.00 197 ALA A C 1
ATOM 1481 O O . ALA A 1 197 ? -4.992 11.321 -1.211 1.00 88.00 197 ALA A O 1
ATOM 1482 N N . ALA A 1 198 ? -2.846 11.133 -1.845 1.00 85.56 198 ALA A N 1
ATOM 1483 C CA . ALA A 1 198 ? -2.414 10.430 -0.639 1.00 85.56 198 ALA A CA 1
ATOM 1484 C C . ALA A 1 198 ? -2.552 11.307 0.617 1.00 85.56 198 ALA A C 1
ATOM 1486 O O . ALA A 1 198 ? -3.071 10.847 1.637 1.00 85.56 198 ALA A O 1
ATOM 1487 N N . ALA A 1 199 ? -2.163 12.584 0.535 1.00 90.50 199 ALA A N 1
ATOM 1488 C CA . ALA A 1 199 ? -2.327 13.542 1.626 1.00 90.50 199 ALA A CA 1
ATOM 1489 C C . ALA A 1 199 ? -3.808 13.745 1.990 1.00 90.50 199 ALA A C 1
ATOM 1491 O O . ALA A 1 199 ? -4.164 13.706 3.170 1.00 90.50 199 ALA A O 1
ATOM 1492 N N . GLN A 1 200 ? -4.681 13.870 0.985 1.00 94.69 200 GLN A N 1
ATOM 1493 C CA . GLN A 1 200 ? -6.123 13.986 1.200 1.00 94.69 200 GLN A CA 1
ATOM 1494 C C . GLN A 1 200 ? -6.708 12.725 1.849 1.00 94.69 200 GLN A C 1
ATOM 1496 O O . GLN A 1 200 ? -7.512 12.820 2.775 1.00 94.69 200 GLN A O 1
ATOM 1501 N N . SER A 1 201 ? -6.294 11.538 1.401 1.00 90.88 201 SER A N 1
ATOM 1502 C CA . SER A 1 201 ? -6.729 10.267 1.991 1.00 90.88 201 SER A CA 1
ATOM 1503 C C . SER A 1 201 ? -6.321 10.160 3.465 1.00 90.88 201 SER A C 1
ATOM 1505 O O . SER A 1 201 ? -7.143 9.820 4.320 1.00 90.88 201 SER A O 1
ATOM 1507 N N . ALA A 1 202 ? -5.083 10.546 3.793 1.00 91.19 202 ALA A N 1
ATOM 1508 C CA . ALA A 1 202 ? -4.597 10.578 5.169 1.00 91.19 202 ALA A CA 1
ATOM 1509 C C . ALA A 1 202 ? -5.380 11.573 6.042 1.00 91.19 202 ALA A C 1
ATOM 1511 O O . ALA A 1 202 ? -5.689 11.268 7.195 1.00 91.19 202 ALA A O 1
ATOM 1512 N N . GLN A 1 203 ? -5.743 12.742 5.505 1.00 95.31 203 GLN A N 1
ATOM 1513 C CA . GLN A 1 203 ? -6.593 13.701 6.211 1.00 95.31 203 GLN A CA 1
ATOM 1514 C C . GLN A 1 203 ? -7.991 13.126 6.473 1.00 95.31 203 GLN A C 1
ATOM 1516 O O . GLN A 1 203 ? -8.450 13.142 7.614 1.00 95.31 203 GLN A O 1
ATOM 1521 N N . ASN A 1 204 ? -8.631 12.543 5.457 1.00 96.19 204 ASN A N 1
ATOM 1522 C CA . ASN A 1 204 ? -9.953 11.928 5.596 1.00 96.19 204 ASN A CA 1
ATOM 1523 C C . ASN A 1 204 ? -9.949 10.801 6.647 1.00 96.19 204 ASN A C 1
ATOM 1525 O O . ASN A 1 204 ? -10.898 10.660 7.419 1.00 96.19 204 ASN A O 1
ATOM 1529 N N . ALA A 1 205 ? -8.873 10.008 6.711 1.00 91.44 205 ALA A N 1
ATOM 1530 C CA . ALA A 1 205 ? -8.712 8.966 7.721 1.00 91.44 205 ALA A CA 1
ATOM 1531 C C . ALA A 1 205 ? -8.609 9.543 9.144 1.00 91.44 205 ALA A C 1
ATOM 1533 O O . ALA A 1 205 ? -9.247 9.021 10.059 1.00 91.44 205 ALA A O 1
ATOM 1534 N N . ARG A 1 206 ? -7.862 10.641 9.329 1.00 97.75 206 ARG A N 1
ATOM 1535 C CA . ARG A 1 206 ? -7.766 11.344 10.622 1.00 97.75 206 ARG A CA 1
ATOM 1536 C C . ARG A 1 206 ? -9.108 11.926 11.054 1.00 97.75 206 ARG A C 1
ATOM 1538 O O . ARG A 1 206 ? -9.482 11.781 12.211 1.00 97.75 206 ARG A O 1
ATOM 1545 N N . GLU A 1 207 ? -9.851 12.533 10.131 1.00 97.81 207 GLU A N 1
ATOM 1546 C CA . GLU A 1 207 ? -11.192 13.058 10.415 1.00 97.81 207 GLU A CA 1
ATOM 1547 C C . GLU A 1 207 ? -12.172 11.944 10.802 1.00 97.81 207 GLU A C 1
ATOM 1549 O O . GLU A 1 207 ? -12.983 12.125 11.710 1.00 97.81 207 GLU A O 1
ATOM 1554 N N . ARG A 1 208 ? -12.086 10.772 10.157 1.00 97.81 208 ARG A N 1
ATOM 1555 C CA . ARG A 1 208 ? -12.906 9.610 10.521 1.00 97.81 208 ARG A CA 1
ATOM 1556 C C . ARG A 1 208 ? -12.591 9.117 11.933 1.00 97.81 208 ARG A C 1
ATOM 1558 O O . ARG A 1 208 ? -13.522 8.930 12.706 1.00 97.81 208 ARG A O 1
ATOM 1565 N N . LEU A 1 209 ? -11.310 8.967 12.274 1.00 97.81 209 LEU A N 1
ATOM 1566 C CA . LEU A 1 209 ? -10.887 8.562 13.619 1.00 97.81 209 LEU A CA 1
ATOM 1567 C C . LEU A 1 209 ? -11.346 9.566 14.683 1.00 97.81 209 LEU A C 1
ATOM 1569 O O . LEU A 1 209 ? -11.906 9.162 15.695 1.00 97.81 209 LEU A O 1
ATOM 1573 N N . ALA A 1 210 ? -11.207 10.870 14.425 1.00 97.75 210 ALA A N 1
ATOM 1574 C CA . ALA A 1 210 ? -11.677 11.904 15.347 1.00 97.75 210 ALA A CA 1
ATOM 1575 C C . ALA A 1 210 ? -13.198 11.828 15.587 1.00 97.75 210 ALA A C 1
ATOM 1577 O O . ALA A 1 210 ? -13.654 11.963 16.721 1.00 97.75 210 ALA A O 1
ATOM 1578 N N . ARG A 1 211 ? -13.992 11.556 14.539 1.00 98.50 211 ARG A N 1
ATOM 1579 C CA . ARG A 1 211 ? -15.444 11.339 14.677 1.00 98.50 211 ARG A CA 1
ATOM 1580 C C . ARG A 1 211 ? -15.768 10.065 15.454 1.00 98.50 211 ARG A C 1
ATOM 1582 O O . ARG A 1 211 ? -16.711 10.065 16.237 1.00 98.50 211 ARG A O 1
ATOM 1589 N N . GLU A 1 212 ? -15.019 8.985 15.245 1.00 97.69 212 GLU A N 1
ATOM 1590 C CA . GLU A 1 212 ? -15.188 7.737 16.002 1.00 97.69 212 GLU A CA 1
ATOM 1591 C C . GLU A 1 212 ? -14.878 7.940 17.494 1.00 97.69 212 GLU A C 1
ATOM 1593 O O . GLU A 1 212 ? -15.651 7.495 18.344 1.00 97.69 212 GLU A O 1
ATOM 1598 N N . GLU A 1 213 ? -13.812 8.675 17.823 1.00 98.38 213 GLU A N 1
ATOM 1599 C CA . GLU A 1 213 ? -13.463 9.044 19.201 1.00 98.38 213 GLU A CA 1
ATOM 1600 C C . GLU A 1 213 ? -14.527 9.942 19.850 1.00 98.38 213 GLU A C 1
ATOM 1602 O O . GLU A 1 213 ? -14.914 9.715 20.999 1.00 98.38 213 GLU A O 1
ATOM 1607 N N . GLU A 1 214 ? -15.048 10.932 19.119 1.00 98.56 214 GLU A N 1
ATOM 1608 C CA . GLU A 1 214 ? -16.133 11.794 19.597 1.00 98.56 214 GLU A CA 1
ATOM 1609 C C . GLU A 1 214 ? -17.411 10.989 19.872 1.00 98.56 214 GLU A C 1
ATOM 1611 O O . GLU A 1 214 ? -18.012 11.120 20.941 1.00 98.56 214 GLU A O 1
ATOM 1616 N N . MET A 1 215 ? -17.788 10.091 18.958 1.00 98.19 215 MET A N 1
ATOM 1617 C CA . MET A 1 215 ? -18.935 9.199 19.137 1.00 98.19 215 MET A CA 1
ATOM 1618 C C . MET A 1 215 ? -18.755 8.261 20.334 1.00 98.19 215 MET A C 1
ATOM 1620 O O . MET A 1 215 ? -19.701 8.061 21.098 1.00 98.19 215 MET A O 1
ATOM 1624 N N . ALA A 1 216 ? -17.553 7.718 20.542 1.00 97.94 216 ALA A N 1
ATOM 1625 C CA . ALA A 1 216 ? -17.246 6.892 21.707 1.00 97.94 216 ALA A CA 1
ATOM 1626 C C . ALA A 1 216 ? -17.351 7.693 23.015 1.00 97.94 216 ALA A C 1
ATOM 1628 O O . ALA A 1 216 ? -17.892 7.194 24.007 1.00 97.94 216 ALA A O 1
ATOM 1629 N N . ARG A 1 217 ? -16.900 8.955 23.016 1.00 98.62 217 ARG A N 1
ATOM 1630 C CA . ARG A 1 217 ? -17.035 9.850 24.172 1.00 98.62 217 ARG A CA 1
ATOM 1631 C C . ARG A 1 217 ? -18.501 10.126 24.497 1.00 98.62 217 ARG A C 1
ATOM 1633 O O . ARG A 1 217 ? -18.900 9.982 25.650 1.00 98.62 217 ARG A O 1
ATOM 1640 N N . LEU A 1 218 ? -19.305 10.461 23.487 1.00 98.50 218 LEU A N 1
ATOM 1641 C CA . LEU A 1 218 ? -20.741 10.704 23.646 1.00 98.50 218 LEU A CA 1
ATOM 1642 C C . LEU A 1 218 ? -21.484 9.452 24.127 1.00 98.50 218 LEU A C 1
ATOM 1644 O O . LEU A 1 218 ? -22.356 9.552 24.989 1.00 98.50 218 LEU A O 1
ATOM 1648 N N . ALA A 1 219 ? -21.120 8.268 23.629 1.00 98.19 219 ALA A N 1
ATOM 1649 C CA . ALA A 1 219 ? -21.686 7.006 24.100 1.00 98.19 219 ALA A CA 1
ATOM 1650 C C . ALA A 1 219 ? -21.376 6.765 25.588 1.00 98.19 219 ALA A C 1
ATOM 1652 O O . ALA A 1 219 ? -22.281 6.452 26.361 1.00 98.19 219 ALA A O 1
ATOM 1653 N N . ALA A 1 220 ? -20.132 6.994 26.017 1.00 98.19 220 ALA A N 1
ATOM 1654 C CA . ALA A 1 220 ? -19.742 6.861 27.420 1.00 98.19 220 ALA A CA 1
ATOM 1655 C C . ALA A 1 220 ? -20.443 7.889 28.331 1.00 98.19 220 ALA A C 1
ATOM 1657 O O . ALA A 1 220 ? -20.839 7.564 29.453 1.00 98.19 220 ALA A O 1
ATOM 1658 N N . GLU A 1 221 ? -20.621 9.129 27.866 1.00 98.56 221 GLU A N 1
ATOM 1659 C CA . GLU A 1 221 ? -21.398 10.157 28.573 1.00 98.56 221 GLU A CA 1
ATOM 1660 C C . GLU A 1 221 ? -22.876 9.747 28.708 1.00 98.56 221 GLU A C 1
ATOM 1662 O O . GLU A 1 221 ? -23.445 9.839 29.799 1.00 98.56 221 GLU A O 1
ATOM 1667 N N . ALA A 1 222 ? -23.482 9.214 27.642 1.00 98.44 222 ALA A N 1
ATOM 1668 C CA . ALA A 1 222 ? -24.856 8.720 27.661 1.00 98.44 222 ALA A CA 1
ATOM 1669 C C . ALA A 1 222 ? -25.037 7.531 28.621 1.00 98.44 222 ALA A C 1
ATOM 1671 O O . ALA A 1 222 ? -25.999 7.497 29.389 1.00 98.44 222 ALA A O 1
ATOM 1672 N N . GLU A 1 223 ? -24.101 6.578 28.638 1.00 98.56 223 GLU A N 1
ATOM 1673 C CA . GLU A 1 223 ? -24.124 5.458 29.585 1.00 98.56 223 GLU A CA 1
ATOM 1674 C C . GLU A 1 223 ? -24.059 5.935 31.039 1.00 98.56 223 GLU A C 1
ATOM 1676 O O . GLU A 1 223 ? -24.824 5.452 31.879 1.00 98.56 223 GLU A O 1
ATOM 1681 N N . ARG A 1 224 ? -23.203 6.920 31.343 1.00 98.69 224 ARG A N 1
ATOM 1682 C CA . ARG A 1 224 ? -23.134 7.528 32.682 1.00 98.69 224 ARG A CA 1
ATOM 1683 C C . ARG A 1 224 ? -24.461 8.170 33.079 1.00 98.69 224 ARG A C 1
ATOM 1685 O O . ARG A 1 224 ? -24.948 7.893 34.173 1.00 98.69 224 ARG A O 1
ATOM 1692 N N . ALA A 1 225 ? -25.076 8.944 32.184 1.00 98.12 225 ALA A N 1
ATOM 1693 C CA . ALA A 1 225 ? -26.375 9.567 32.435 1.00 98.12 225 ALA A CA 1
ATOM 1694 C C . ALA A 1 225 ? -27.480 8.523 32.694 1.00 98.12 225 ALA A C 1
ATOM 1696 O O . ALA A 1 225 ? -28.307 8.687 33.593 1.00 98.12 225 ALA A O 1
ATOM 1697 N N . VAL A 1 226 ? -27.474 7.404 31.957 1.00 98.62 226 VAL A N 1
ATOM 1698 C CA . VAL A 1 226 ? -28.415 6.293 32.180 1.00 98.62 226 VAL A CA 1
ATOM 1699 C C . VAL A 1 226 ? -28.204 5.644 33.551 1.00 98.62 226 VAL A C 1
ATOM 1701 O O . VAL A 1 226 ? -29.182 5.330 34.233 1.00 98.62 226 VAL A O 1
ATOM 1704 N N . GLN A 1 227 ? -26.956 5.438 33.978 1.00 98.56 227 GLN A N 1
ATOM 1705 C CA . GLN A 1 227 ? -26.662 4.874 35.300 1.00 98.56 227 GLN A CA 1
ATOM 1706 C C . GLN A 1 227 ? -27.084 5.815 36.433 1.00 98.56 227 GLN A C 1
ATOM 1708 O O . GLN A 1 227 ? -27.677 5.364 37.412 1.00 98.56 227 GLN A O 1
ATOM 1713 N N . GLU A 1 228 ? -26.855 7.119 36.280 1.00 98.62 228 GLU A N 1
ATOM 1714 C CA . GLU A 1 228 ? -27.300 8.129 37.242 1.00 98.62 228 GLU A CA 1
ATOM 1715 C C . GLU A 1 228 ? -28.831 8.152 37.366 1.00 98.62 228 GLU A C 1
ATOM 1717 O O . GLU A 1 228 ? -29.368 8.070 38.472 1.00 98.62 228 GLU A O 1
ATOM 1722 N N . ALA A 1 229 ? -29.552 8.139 36.241 1.00 98.38 229 ALA A N 1
ATOM 1723 C CA . ALA A 1 229 ? -31.012 8.072 36.239 1.00 98.38 229 ALA A CA 1
ATOM 1724 C C . ALA A 1 229 ? -31.543 6.800 36.928 1.00 98.38 229 ALA A C 1
ATOM 1726 O O . ALA A 1 229 ? -32.525 6.854 37.675 1.00 98.38 229 ALA A O 1
ATOM 1727 N N . ARG A 1 230 ? -30.884 5.648 36.723 1.00 98.62 230 ARG A N 1
ATOM 1728 C CA . ARG A 1 230 ? -31.219 4.395 37.423 1.00 98.62 230 ARG A CA 1
ATOM 1729 C C . ARG A 1 230 ? -30.988 4.503 38.928 1.00 98.62 230 ARG A C 1
ATOM 1731 O O . ARG A 1 230 ? -31.836 4.047 39.693 1.00 98.62 230 ARG A O 1
ATOM 1738 N N . ALA A 1 231 ? -29.887 5.120 39.354 1.00 98.50 231 ALA A N 1
ATOM 1739 C CA . ALA A 1 231 ? -29.588 5.328 40.768 1.00 98.50 231 ALA A CA 1
ATOM 1740 C C . ALA A 1 231 ? -30.627 6.239 41.441 1.00 98.50 231 ALA A C 1
ATOM 1742 O O . ALA A 1 231 ? -31.148 5.887 42.500 1.00 98.50 231 ALA A O 1
ATOM 1743 N N . ILE A 1 232 ? -30.997 7.353 40.799 1.00 98.25 232 ILE A N 1
ATOM 1744 C CA . ILE A 1 232 ? -32.040 8.272 41.288 1.00 98.25 232 ILE A CA 1
ATOM 1745 C C . ILE A 1 232 ? -33.380 7.542 41.428 1.00 98.25 232 ILE A C 1
ATOM 1747 O O . ILE A 1 232 ? -34.049 7.652 42.455 1.00 98.25 232 ILE A O 1
ATOM 1751 N N . ARG A 1 233 ? -33.765 6.749 40.420 1.00 98.56 233 ARG A N 1
ATOM 1752 C CA . ARG A 1 233 ? -34.997 5.956 40.471 1.00 98.56 233 ARG A CA 1
ATOM 1753 C C . ARG A 1 233 ? -34.990 4.959 41.631 1.00 98.56 233 ARG A C 1
ATOM 1755 O O . ARG A 1 233 ? -35.967 4.897 42.371 1.00 98.56 233 ARG A O 1
ATOM 1762 N N . ALA A 1 234 ? -33.896 4.224 41.820 1.00 98.38 234 ALA A N 1
ATOM 1763 C CA . ALA A 1 234 ? -33.768 3.270 42.921 1.00 98.38 234 ALA A CA 1
ATOM 1764 C C . ALA A 1 234 ? -33.858 3.958 44.297 1.00 98.38 234 ALA A C 1
ATOM 1766 O O . ALA A 1 234 ? -34.505 3.442 45.207 1.00 98.38 234 ALA A O 1
ATOM 1767 N N . GLN A 1 235 ? -33.265 5.148 44.446 1.00 98.25 235 GLN A N 1
ATOM 1768 C CA . GLN A 1 235 ? -33.386 5.954 45.666 1.00 98.25 235 GLN A CA 1
ATOM 1769 C C . GLN A 1 235 ? -34.830 6.407 45.914 1.00 98.25 235 GLN A C 1
ATOM 1771 O O . GLN A 1 235 ? -35.311 6.322 47.044 1.00 98.25 235 GLN A O 1
ATOM 1776 N N . ALA A 1 236 ? -35.538 6.848 44.871 1.00 98.31 236 ALA A N 1
ATOM 1777 C CA . ALA A 1 236 ? -36.940 7.245 44.973 1.00 98.31 236 ALA A CA 1
ATOM 1778 C C . ALA A 1 236 ? -37.842 6.065 45.378 1.00 98.31 236 ALA A C 1
ATOM 1780 O O . ALA A 1 236 ? -38.666 6.207 46.281 1.00 98.31 236 ALA A O 1
ATOM 1781 N N . GLU A 1 237 ? -37.651 4.891 44.770 1.00 98.44 237 GLU A N 1
ATOM 1782 C CA . GLU A 1 237 ? -38.379 3.662 45.117 1.00 98.44 237 GLU A CA 1
ATOM 1783 C C . GLU A 1 237 ? -38.100 3.236 46.573 1.00 98.44 237 GLU A C 1
ATOM 1785 O O . GLU A 1 237 ? -39.025 2.897 47.316 1.00 98.44 237 GLU A O 1
ATOM 1790 N N . ALA A 1 238 ? -36.847 3.331 47.033 1.00 97.94 238 ALA A N 1
ATOM 1791 C CA . ALA A 1 238 ? -36.483 3.048 48.421 1.00 97.94 238 ALA A CA 1
ATOM 1792 C C . ALA A 1 238 ? -37.125 4.035 49.415 1.00 97.94 238 ALA A C 1
ATOM 1794 O O . ALA A 1 238 ? -37.638 3.617 50.457 1.00 97.94 238 ALA A O 1
ATOM 1795 N N . ALA A 1 239 ? -37.142 5.332 49.091 1.00 97.88 239 ALA A N 1
ATOM 1796 C CA . ALA A 1 239 ? -37.777 6.357 49.915 1.00 97.88 239 ALA A CA 1
ATOM 1797 C C . ALA A 1 239 ? -39.298 6.152 50.012 1.00 97.88 239 ALA A C 1
ATOM 1799 O O . ALA A 1 239 ? -39.864 6.240 51.103 1.00 97.88 239 ALA A O 1
ATOM 1800 N N . GLN A 1 240 ? -39.954 5.806 48.899 1.00 97.88 240 GLN A N 1
ATOM 1801 C CA . GLN A 1 240 ? -41.379 5.459 48.881 1.00 97.88 240 GLN A CA 1
ATOM 1802 C C . GLN A 1 240 ? -41.672 4.233 49.752 1.00 97.88 240 GLN A C 1
ATOM 1804 O O . GLN A 1 240 ? -42.605 4.256 50.555 1.00 97.88 240 GLN A O 1
ATOM 1809 N N . ALA A 1 241 ? -40.849 3.184 49.657 1.00 97.56 241 ALA A N 1
ATOM 1810 C CA . ALA A 1 241 ? -40.994 1.993 50.489 1.00 97.56 241 ALA A CA 1
ATOM 1811 C C . ALA A 1 241 ? -40.803 2.296 51.987 1.00 97.56 241 ALA A C 1
ATOM 1813 O O . ALA A 1 241 ? -41.516 1.740 52.822 1.00 97.56 241 ALA A O 1
ATOM 1814 N N . ALA A 1 242 ? -39.864 3.178 52.343 1.00 96.75 242 ALA A N 1
ATOM 1815 C CA . ALA A 1 242 ? -39.657 3.610 53.723 1.00 96.75 242 ALA A CA 1
ATOM 1816 C C . ALA A 1 242 ? -40.851 4.421 54.257 1.00 96.75 242 ALA A C 1
ATOM 1818 O O . ALA A 1 242 ? -41.328 4.151 55.360 1.00 96.75 242 ALA A O 1
ATOM 1819 N N . ALA A 1 243 ? -41.379 5.355 53.460 1.00 96.50 243 ALA A N 1
ATOM 1820 C CA . ALA A 1 243 ? -42.566 6.132 53.812 1.00 96.50 243 ALA A CA 1
ATOM 1821 C C . ALA A 1 243 ? -43.801 5.237 54.013 1.00 96.50 243 ALA A C 1
ATOM 1823 O O . ALA A 1 243 ? -44.530 5.406 54.988 1.00 96.50 243 ALA A O 1
ATOM 1824 N N . ALA A 1 244 ? -43.995 4.234 53.148 1.00 96.00 244 ALA A N 1
ATOM 1825 C CA . ALA A 1 244 ? -45.083 3.267 53.284 1.00 96.00 244 ALA A CA 1
ATOM 1826 C C . ALA A 1 244 ? -44.987 2.452 54.587 1.00 96.00 244 ALA A C 1
ATOM 1828 O O . ALA A 1 244 ? -45.999 2.238 55.248 1.00 96.00 244 ALA A O 1
ATOM 1829 N N . ARG A 1 245 ? -43.776 2.043 55.000 1.00 95.00 245 ARG A N 1
ATOM 1830 C CA . ARG A 1 245 ? -43.562 1.349 56.286 1.00 95.00 245 ARG A CA 1
ATOM 1831 C C . ARG A 1 245 ? -43.850 2.245 57.487 1.00 95.00 245 ARG A C 1
ATOM 1833 O O . ARG A 1 245 ? -44.401 1.764 58.466 1.00 95.00 245 ARG A O 1
ATOM 1840 N N . ALA A 1 246 ? -43.486 3.524 57.416 1.00 94.06 246 ALA A N 1
ATOM 1841 C CA . ALA A 1 246 ? -43.746 4.481 58.490 1.00 94.06 246 ALA A CA 1
ATOM 1842 C C . ALA A 1 246 ? -45.243 4.811 58.648 1.00 94.06 246 ALA A C 1
ATOM 1844 O O . ALA A 1 246 ? -45.680 5.145 59.744 1.00 94.06 246 ALA A O 1
ATOM 1845 N N . ALA A 1 247 ? -46.021 4.717 57.566 1.00 92.81 247 ALA A N 1
ATOM 1846 C CA . ALA A 1 247 ? -47.461 4.971 57.567 1.00 92.81 247 ALA A CA 1
ATOM 1847 C C . ALA A 1 247 ? -48.314 3.751 57.961 1.00 92.81 247 ALA A C 1
ATOM 1849 O O . ALA A 1 247 ? -49.522 3.898 58.153 1.00 92.81 247 ALA A O 1
ATOM 1850 N N . ALA A 1 248 ? -47.725 2.554 58.064 1.00 90.44 248 ALA A N 1
ATOM 1851 C CA . ALA A 1 248 ? -48.452 1.374 58.516 1.00 90.44 248 ALA A CA 1
ATOM 1852 C C . ALA A 1 248 ? -48.914 1.589 59.972 1.00 90.44 248 ALA A C 1
ATOM 1854 O O . ALA A 1 248 ? -48.081 1.932 60.817 1.00 90.44 248 ALA A O 1
ATOM 1855 N N . PRO A 1 249 ? -50.216 1.431 60.284 1.00 83.88 249 PRO A N 1
ATOM 1856 C CA . PRO A 1 249 ? -50.702 1.591 61.646 1.00 83.88 249 PRO A CA 1
ATOM 1857 C C . PRO A 1 249 ? -49.963 0.603 62.545 1.00 83.88 249 PRO A C 1
ATOM 1859 O O . PRO A 1 249 ? -49.853 -0.579 62.219 1.00 83.88 249 PRO A O 1
ATOM 1862 N N . ALA A 1 250 ? -49.422 1.097 63.659 1.00 77.25 250 ALA A N 1
ATOM 1863 C CA . ALA A 1 250 ? -48.907 0.227 64.699 1.00 77.25 250 ALA A CA 1
ATOM 1864 C C . ALA A 1 250 ? -50.098 -0.581 65.216 1.00 77.25 250 ALA A C 1
ATOM 1866 O O . ALA A 1 250 ? -50.936 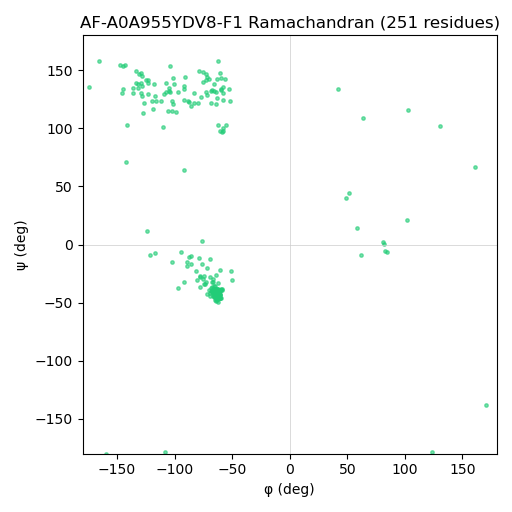-0.026 65.927 1.00 77.25 250 ALA A O 1
ATOM 1867 N N . ASP A 1 251 ? -50.200 -1.847 64.807 1.00 69.19 251 ASP A N 1
ATOM 1868 C CA . ASP A 1 251 ? -51.100 -2.803 65.442 1.00 69.19 251 ASP A CA 1
ATOM 1869 C C . ASP A 1 251 ? -50.740 -2.801 66.930 1.00 69.19 251 ASP A C 1
ATOM 1871 O O . ASP A 1 251 ? -49.682 -3.284 67.344 1.00 69.19 251 ASP A O 1
ATOM 1875 N N . GLN A 1 252 ? -51.576 -2.119 67.713 1.00 59.53 252 GLN A N 1
ATOM 1876 C CA . GLN A 1 252 ? -51.478 -2.129 69.159 1.00 59.53 252 GLN A CA 1
ATOM 1877 C C . GLN A 1 252 ? -51.950 -3.512 69.623 1.00 59.53 252 GLN A C 1
ATOM 1879 O O . GLN A 1 252 ? -53.010 -3.952 69.172 1.00 59.53 252 GLN A O 1
ATOM 1884 N N . PRO A 1 253 ? -51.162 -4.206 70.461 1.00 65.56 253 PRO A N 1
ATOM 1885 C CA . PRO A 1 253 ? -51.579 -5.469 71.059 1.00 65.56 253 PRO A CA 1
ATOM 1886 C C . PRO A 1 253 ? -52.806 -5.308 71.963 1.00 65.56 253 PRO A C 1
ATOM 1888 O O . PRO A 1 253 ? -52.988 -4.208 72.538 1.00 65.56 253 PRO A O 1
#

Sequence (253 aa):
MKRSVIVSMLVVFIAVLGGVGAAVTFPTEFAQVVSSLGAPFQDPVIGCWESQVAPHAAVQCFSEDGSYTAQLLGLPGAGHWERLSDQRVRVETTTLASTTATTFDMWIRDDALHIQAEGEREVRVFVRMAGATTLEAPQPLGQPPTSGEEGDHADDEWAGRERLAREGEMARLAAEAQRASQEARAVRAQAEAAQAAAAQSAQNARERLAREEEMARLAAEAERAVQEARAIRAQAEAAQAAAARAAAPADQP

pLDDT: mean 78.88, std 20.49, range [31.36, 98.69]

Nearest PDB structures (foldseek):
  1vyg-assembly1_A  TM=5.211E-01  e=1.080E-01  Schistosoma mansoni
  2poa-assembly1_A  TM=4.977E-01  e=1.202E-01  Schistosoma mansoni
  3q4k-assembly1_A  TM=3.207E-01  e=8.746E-01  Escherichia coli K-12
  7azl-assembly1_D  TM=2.719E-01  e=9.228E-01  Escherichia coli 2-427-07_S4_C3
  4k3l-assembly1_A  TM=2.767E-01  e=1.665E+00  Escherichia coli K-12

Radius of gyration: 38.42 Å; Cα contacts (8 Å, |Δi|>4): 212; chains: 1; bounding box: 94×73×128 Å

Foldseek 3Di:
DPPVVVVVVVVVVVVVVVPDDDDDPDPVVVVVVVVVVPPDPDLLQAAKWAFPVDGPQWMWHAHPVQKIWIHHRNFIWIDGKDDPDNFKIWDWIDGPVDTDIWIWGWDDDPQWIWTDTVPDPDITIIHGDPPGDDDDDDDDDDDDDDDDDDDPDPPPVVVVVVVVVVVVVVVVVVVVVVVVVVVVVVNVVVVVVVVVVVVVVVVVVVVVVVVVVVVVVVVVVVVVVVVVVVVVVVVVVVVVVVVVVVPPDDPDD